Protein 2N8R (pdb70)

CATH classification: 3.40.390.10

Secondary structure (DSSP, 8-state):
--B-SS----SSSEEEEEE-S--TTS-HHHHHHHHHHHHHHHHTTSS-EEEE-SSS--SEEEEEE-S--SSS----SSSS--EE---SSSTTTT-EEEESSS-EESSSSSEEHHHHHHHHHHHHTTB---SSTT-TTSSB-----GGG----HHHHHHHHTT--/---------PPPPPP--PPPP-------/---------PPPPP-PPPPPP-------/-------------B--PPPPP-------

Structure (mmCIF, N/CA/C/O backbone):
data_2N8R
#
_entry.id   2N8R
#
loop_
_entity.id
_entity.type
_entity.pdbx_description
1 polymer 'Macrophage metalloelastase'
2 polymer 'Collagen triple helix repeat family protein'
3 non-polymer 'ZINC ION'
4 non-polymer 'CALCIUM ION'
5 water water
#
loop_
_atom_site.group_PDB
_atom_site.id
_atom_site.type_symbol
_atom_site.label_atom_id
_atom_site.label_alt_id
_atom_site.label_comp_id
_atom_site.label_asym_id
_atom_site.label_entity_id
_atom_site.label_seq_id
_atom_site.pdbx_PDB_ins_code
_atom_site.Cartn_x
_atom_site.Cartn_y
_atom_site.Cartn_z
_atom_site.occupancy
_atom_site.B_iso_or_equiv
_atom_site.auth_seq_id
_atom_site.auth_comp_id
_atom_site.auth_asym_id
_atom_site.auth_atom_id
_atom_site.pdbx_PDB_model_num
ATOM 1 N N . PHE A 1 1 ? 57.229 38.144 43.339 1.00 0.00 100 PHE A N 1
ATOM 2 C CA . PHE A 1 1 ? 55.951 37.637 42.798 1.00 0.00 100 PHE A CA 1
ATOM 3 C C . PHE A 1 1 ? 56.148 36.180 42.351 1.00 0.00 100 PHE A C 1
ATOM 4 O O . PHE A 1 1 ? 56.199 35.888 41.160 1.00 0.00 100 PHE A O 1
ATOM 23 N N . ARG A 1 2 ? 56.370 35.246 43.291 1.00 0.00 101 ARG A N 1
ATOM 24 C CA . ARG A 1 2 ? 57.005 33.940 43.012 1.00 0.00 101 ARG A CA 1
ATOM 25 C C . ARG A 1 2 ? 56.142 32.881 42.289 1.00 0.00 101 ARG A C 1
ATOM 26 O O . ARG A 1 2 ? 56.563 31.733 42.154 1.00 0.00 101 ARG A O 1
ATOM 47 N N . GLU A 1 3 ? 54.970 33.246 41.781 1.00 0.00 102 GLU A N 1
ATOM 48 C CA . GLU A 1 3 ? 53.974 32.379 41.127 1.00 0.00 102 GLU A CA 1
ATOM 49 C C . GLU A 1 3 ? 53.335 33.078 39.907 1.00 0.00 102 GLU A C 1
ATOM 50 O O . GLU A 1 3 ? 53.163 34.294 39.924 1.00 0.00 102 GLU A O 1
ATOM 62 N N . MET A 1 4 ? 52.978 32.345 38.837 1.00 0.00 103 MET A N 1
ATOM 63 C CA . MET A 1 4 ? 52.316 32.938 37.657 1.00 0.00 103 MET A CA 1
ATOM 64 C C . MET A 1 4 ? 51.074 33.754 38.068 1.00 0.00 103 MET A C 1
ATOM 65 O O . MET A 1 4 ? 50.293 33.285 38.903 1.00 0.00 103 MET A O 1
ATOM 79 N N . PRO A 1 5 ? 50.830 34.936 37.476 1.00 0.00 104 PRO A N 1
ATOM 80 C CA . PRO A 1 5 ? 49.700 35.790 37.834 1.00 0.00 104 PRO A CA 1
ATOM 81 C C . PRO A 1 5 ? 48.376 35.130 37.412 1.00 0.00 104 PRO A C 1
ATOM 82 O O . PRO A 1 5 ? 48.238 34.642 36.287 1.00 0.00 104 PRO A O 1
ATOM 93 N N . GLY A 1 6 ? 47.426 35.028 38.346 1.00 0.00 105 GLY A N 1
ATOM 94 C CA . GLY A 1 6 ? 46.295 34.086 38.301 1.00 0.00 105 GLY A CA 1
ATOM 95 C C . GLY A 1 6 ? 46.751 32.632 38.496 1.00 0.00 105 GLY A C 1
ATOM 96 O O . GLY A 1 6 ? 46.424 32.005 39.507 1.00 0.00 105 GLY A O 1
ATOM 100 N N . GLY A 1 7 ? 47.582 32.141 37.573 1.00 0.00 106 GLY A N 1
ATOM 101 C CA . GLY A 1 7 ? 48.401 30.937 37.718 1.00 0.00 106 GLY A CA 1
ATOM 102 C C . GLY A 1 7 ? 47.815 29.679 37.071 1.00 0.00 106 GLY A C 1
ATOM 103 O O . GLY A 1 7 ? 46.959 29.034 37.690 1.00 0.00 106 GLY A O 1
ATOM 107 N N . PRO A 1 8 ? 48.281 29.282 35.870 1.00 0.00 107 PRO A N 1
ATOM 108 C CA . PRO A 1 8 ? 48.055 27.952 35.327 1.00 0.00 107 PRO A CA 1
ATOM 109 C C . PRO A 1 8 ? 49.062 26.961 35.931 1.00 0.00 107 PRO A C 1
ATOM 110 O O . PRO A 1 8 ? 50.241 27.272 36.101 1.00 0.00 107 PRO A O 1
ATOM 121 N N . VAL A 1 9 ? 48.593 25.751 36.225 1.00 0.00 108 VAL A N 1
ATOM 122 C CA . VAL A 1 9 ? 49.379 24.637 36.783 1.00 0.00 108 VAL A CA 1
ATOM 123 C C . VAL A 1 9 ? 49.053 23.344 36.035 1.00 0.00 108 VAL A C 1
ATOM 124 O O . VAL A 1 9 ? 48.051 23.284 35.315 1.00 0.00 108 VAL A O 1
ATOM 137 N N . TRP A 1 10 ? 49.854 22.295 36.221 1.00 0.00 109 TRP A N 1
ATOM 138 C CA . TRP A 1 10 ? 49.492 20.943 35.783 1.00 0.00 109 TRP A CA 1
ATOM 139 C C . TRP A 1 10 ? 48.565 20.266 36.805 1.00 0.00 109 TRP A C 1
ATOM 140 O O . TRP A 1 10 ? 48.835 20.258 38.011 1.00 0.00 109 TRP A O 1
ATOM 161 N N . ARG A 1 11 ? 47.467 19.678 36.325 1.00 0.00 110 ARG A N 1
ATOM 162 C CA . ARG A 1 11 ? 46.392 19.036 37.115 1.00 0.00 110 ARG A CA 1
ATOM 163 C C . ARG A 1 11 ? 46.569 17.511 37.212 1.00 0.00 110 ARG A C 1
ATOM 164 O O . ARG A 1 11 ? 45.600 16.758 37.323 1.00 0.00 110 ARG A O 1
ATOM 185 N N . LYS A 1 12 ? 47.829 17.085 37.118 1.00 0.00 111 LYS A N 1
ATOM 186 C CA . LYS A 1 12 ? 48.372 15.722 37.166 1.00 0.00 111 LYS A CA 1
ATOM 187 C C . LYS A 1 12 ? 49.835 15.800 37.614 1.00 0.00 111 LYS A C 1
ATOM 188 O O . LYS A 1 12 ? 50.486 16.815 37.376 1.00 0.00 111 LYS A O 1
ATOM 207 N N . HIS A 1 13 ? 50.349 14.741 38.232 1.00 0.00 112 HIS A N 1
ATOM 208 C CA . HIS A 1 13 ? 51.729 14.655 38.719 1.00 0.00 112 HIS A CA 1
ATOM 209 C C . HIS A 1 13 ? 52.697 14.046 37.691 1.00 0.00 112 HIS A C 1
ATOM 210 O O . HIS A 1 13 ? 53.872 14.408 37.663 1.00 0.00 112 HIS A O 1
ATOM 224 N N . TYR A 1 14 ? 52.216 13.134 36.841 1.00 0.00 113 TYR A N 1
ATOM 225 C CA . TYR A 1 14 ? 53.022 12.475 35.808 1.00 0.00 113 TYR A CA 1
ATOM 226 C C . TYR A 1 14 ? 53.105 13.329 34.536 1.00 0.00 113 TYR A C 1
ATOM 227 O O . TYR A 1 14 ? 52.195 13.312 33.696 1.00 0.00 113 TYR A O 1
ATOM 245 N N . ILE A 1 15 ? 54.207 14.068 34.392 1.00 0.00 114 ILE A N 1
ATOM 246 C CA . ILE A 1 15 ? 54.493 14.979 33.276 1.00 0.00 114 ILE A CA 1
ATOM 247 C C . ILE A 1 15 ? 55.509 14.331 32.317 1.00 0.00 114 ILE A C 1
ATOM 248 O O . ILE A 1 15 ? 56.360 13.528 32.716 1.00 0.00 114 ILE A O 1
ATOM 264 N N . THR A 1 16 ? 55.407 14.670 31.034 1.00 0.00 115 THR A N 1
ATOM 265 C CA . THR A 1 16 ? 56.282 14.176 29.959 1.00 0.00 115 THR A CA 1
ATOM 266 C C . THR A 1 16 ? 57.029 15.310 29.262 1.00 0.00 115 THR A C 1
ATOM 267 O O . THR A 1 16 ? 56.537 16.439 29.176 1.00 0.00 115 THR A O 1
ATOM 278 N N . TYR A 1 17 ? 58.216 15.013 28.736 1.00 0.00 116 TYR A N 1
ATOM 279 C CA . TYR A 1 17 ? 58.973 15.919 27.880 1.00 0.00 116 TYR A CA 1
ATOM 280 C C . TYR A 1 17 ? 59.531 15.227 26.643 1.00 0.00 116 TYR A C 1
ATOM 281 O O . TYR A 1 17 ? 59.788 14.024 26.640 1.00 0.00 116 TYR A O 1
ATOM 299 N N . ARG A 1 18 ? 59.746 16.006 25.585 1.00 0.00 117 ARG A N 1
ATOM 300 C CA . ARG A 1 18 ? 60.441 15.562 24.374 1.00 0.00 117 ARG A CA 1
ATOM 301 C C . ARG A 1 18 ? 61.433 16.627 23.935 1.00 0.00 117 ARG A C 1
ATOM 302 O O . ARG A 1 18 ? 61.105 17.811 23.910 1.00 0.00 117 ARG A O 1
ATOM 323 N N . ILE A 1 19 ? 62.642 16.206 23.586 1.00 0.00 118 ILE A N 1
ATOM 324 C CA . ILE A 1 19 ? 63.640 17.062 22.944 1.00 0.00 118 ILE A CA 1
ATOM 325 C C . ILE A 1 19 ? 63.341 16.999 21.441 1.00 0.00 118 ILE A C 1
ATOM 326 O O . ILE A 1 19 ? 63.450 15.943 20.817 1.00 0.00 118 ILE A O 1
ATOM 342 N N . ASN A 1 20 ? 62.864 18.106 20.866 1.00 0.00 119 ASN A N 1
ATOM 343 C CA . ASN A 1 20 ? 62.433 18.182 19.468 1.00 0.00 119 ASN A CA 1
ATOM 344 C C . ASN A 1 20 ? 63.607 17.976 18.505 1.00 0.00 119 ASN A C 1
ATOM 345 O O . ASN A 1 20 ? 63.494 17.269 17.508 1.00 0.00 119 ASN A O 1
ATOM 356 N N . ASN A 1 21 ? 64.710 18.641 18.813 1.00 0.00 120 ASN A N 1
ATOM 357 C CA . ASN A 1 21 ? 65.965 18.662 18.086 1.00 0.00 120 ASN A CA 1
ATOM 358 C C . ASN A 1 21 ? 67.081 18.989 19.085 1.00 0.00 120 ASN A C 1
ATOM 359 O O . ASN A 1 21 ? 66.816 19.528 20.159 1.00 0.00 120 ASN A O 1
ATOM 370 N N . TYR A 1 22 ? 68.321 18.671 18.735 1.00 0.00 121 TYR A N 1
ATOM 371 C CA . TYR A 1 22 ? 69.488 18.925 19.579 1.00 0.00 121 TYR A CA 1
ATOM 372 C C . TYR A 1 22 ? 70.310 20.102 19.030 1.00 0.00 121 TYR A C 1
ATOM 373 O O . TYR A 1 22 ? 70.311 20.375 17.823 1.00 0.00 121 TYR A O 1
ATOM 391 N N . THR A 1 23 ? 71.029 20.797 19.914 1.00 0.00 122 THR A N 1
ATOM 392 C CA . THR A 1 23 ? 71.963 21.864 19.524 1.00 0.00 122 THR A CA 1
ATOM 393 C C . THR A 1 23 ? 73.320 21.288 19.086 1.00 0.00 122 THR A C 1
ATOM 394 O O . THR A 1 23 ? 73.833 20.388 19.760 1.00 0.00 122 THR A O 1
ATOM 405 N N . PRO A 1 24 ? 73.937 21.776 17.987 1.00 0.00 123 PRO A N 1
ATOM 406 C CA . PRO A 1 24 ? 75.239 21.307 17.510 1.00 0.00 123 PRO A CA 1
ATOM 407 C C . PRO A 1 24 ? 76.416 21.794 18.371 1.00 0.00 123 PRO A C 1
ATOM 408 O O . PRO A 1 24 ? 77.544 21.328 18.187 1.00 0.00 123 PRO A O 1
ATOM 419 N N . ASP A 1 25 ? 76.173 22.703 19.320 1.00 0.00 124 ASP A N 1
ATOM 420 C CA . ASP A 1 25 ? 77.196 23.248 20.220 1.00 0.00 124 ASP A CA 1
ATOM 421 C C . ASP A 1 25 ? 77.747 22.189 21.200 1.00 0.00 124 ASP A C 1
ATOM 422 O O . ASP A 1 25 ? 78.910 22.257 21.603 1.00 0.00 124 ASP A O 1
ATOM 431 N N . MET A 1 26 ? 76.915 21.212 21.582 1.00 0.00 125 MET A N 1
ATOM 432 C CA . MET A 1 26 ? 77.152 20.240 22.663 1.00 0.00 125 MET A CA 1
ATOM 433 C C . MET A 1 26 ? 77.160 18.788 22.160 1.00 0.00 125 MET A C 1
ATOM 434 O O . MET A 1 26 ? 76.615 18.477 21.096 1.00 0.00 125 MET A O 1
ATOM 448 N N . ASN A 1 27 ? 77.698 17.868 22.961 1.00 0.00 126 ASN A N 1
ATOM 449 C CA . ASN A 1 27 ? 77.475 16.428 22.794 1.00 0.00 126 ASN A CA 1
ATOM 450 C C . ASN A 1 27 ? 76.000 16.076 23.091 1.00 0.00 126 ASN A C 1
ATOM 451 O O . ASN A 1 27 ? 75.395 16.650 24.001 1.00 0.00 126 ASN A O 1
ATOM 462 N N . ARG A 1 28 ? 75.416 15.105 22.376 1.00 0.00 127 ARG A N 1
ATOM 463 C CA . ARG A 1 28 ? 74.002 14.700 22.540 1.00 0.00 127 ARG A CA 1
ATOM 464 C C . ARG A 1 28 ? 73.684 14.278 23.977 1.00 0.00 127 ARG A C 1
ATOM 465 O O . ARG A 1 28 ? 72.685 14.713 24.548 1.00 0.00 127 ARG A O 1
ATOM 486 N N . GLU A 1 29 ? 74.575 13.497 24.588 1.00 0.00 128 GLU A N 1
ATOM 487 C CA . GLU A 1 29 ? 74.438 13.026 25.975 1.00 0.00 128 GLU A CA 1
ATOM 488 C C . GLU A 1 29 ? 74.582 14.134 27.035 1.00 0.00 128 GLU A C 1
ATOM 489 O O . GLU A 1 29 ? 74.142 13.961 28.175 1.00 0.00 128 GLU A O 1
ATOM 501 N N . ASP A 1 30 ? 75.169 15.278 26.676 1.00 0.00 129 ASP A N 1
ATOM 502 C CA . ASP A 1 30 ? 75.293 16.447 27.550 1.00 0.00 129 ASP A CA 1
ATOM 503 C C . ASP A 1 30 ? 74.050 17.347 27.480 1.00 0.00 129 ASP A C 1
ATOM 504 O O . ASP A 1 30 ? 73.632 17.874 28.512 1.00 0.00 129 ASP A O 1
ATOM 513 N N . VAL A 1 31 ? 73.410 17.476 26.311 1.00 0.00 130 VAL A N 1
ATOM 514 C CA . VAL A 1 31 ? 72.075 18.101 26.198 1.00 0.00 130 VAL A CA 1
ATOM 515 C C . VAL A 1 31 ? 71.051 17.283 26.990 1.00 0.00 130 VAL A C 1
ATOM 516 O O . VAL A 1 31 ? 70.283 17.840 27.776 1.00 0.00 130 VAL A O 1
ATOM 529 N N . ASP A 1 32 ? 71.097 15.953 26.847 1.00 0.00 131 ASP A N 1
ATOM 530 C CA . ASP A 1 32 ? 70.267 15.021 27.616 1.00 0.00 131 ASP A CA 1
ATOM 531 C C . ASP A 1 32 ? 70.441 15.210 29.130 1.00 0.00 131 ASP A C 1
ATOM 532 O O . ASP A 1 32 ? 69.446 15.348 29.846 1.00 0.00 131 ASP A O 1
ATOM 541 N N . TYR A 1 33 ? 71.690 15.240 29.611 1.00 0.00 132 TYR A N 1
ATOM 542 C CA . TYR A 1 33 ? 71.991 15.326 31.042 1.00 0.00 132 TYR A CA 1
ATOM 543 C C . TYR A 1 33 ? 71.674 16.710 31.626 1.00 0.00 132 TYR A C 1
ATOM 544 O O . TYR A 1 33 ? 71.201 16.801 32.760 1.00 0.00 132 TYR A O 1
ATOM 562 N N . ALA A 1 34 ? 71.850 17.784 30.847 1.00 0.00 133 ALA A N 1
ATOM 563 C CA . ALA A 1 34 ? 71.461 19.136 31.243 1.00 0.00 133 ALA A CA 1
ATOM 564 C C . ALA A 1 34 ? 69.946 19.233 31.488 1.00 0.00 133 ALA A C 1
ATOM 565 O O . ALA A 1 34 ? 69.519 19.678 32.554 1.00 0.00 133 ALA A O 1
ATOM 572 N N . ILE A 1 35 ? 69.130 18.752 30.542 1.00 0.00 134 ILE A N 1
ATOM 573 C CA . ILE A 1 35 ? 67.665 18.761 30.667 1.00 0.00 134 ILE A CA 1
ATOM 574 C C . ILE A 1 35 ? 67.187 17.779 31.751 1.00 0.00 134 ILE A C 1
ATOM 575 O O . ILE A 1 35 ? 66.323 18.138 32.553 1.00 0.00 134 ILE A O 1
ATOM 591 N N . ARG A 1 36 ? 67.789 16.584 31.866 1.00 0.00 135 ARG A N 1
ATOM 592 C CA . ARG A 1 36 ? 67.453 15.609 32.923 1.00 0.00 135 ARG A CA 1
ATOM 593 C C . ARG A 1 36 ? 67.703 16.182 34.321 1.00 0.00 135 ARG A C 1
ATOM 594 O O . ARG A 1 36 ? 66.808 16.111 35.166 1.00 0.00 135 ARG A O 1
ATOM 615 N N . LYS A 1 37 ? 68.870 16.802 34.556 1.00 0.00 136 LYS A N 1
ATOM 616 C CA . LYS A 1 37 ? 69.213 17.459 35.833 1.00 0.00 136 LYS A CA 1
ATOM 617 C C . LYS A 1 37 ? 68.372 18.714 36.096 1.00 0.00 136 LYS A C 1
ATOM 618 O O . LYS A 1 37 ? 68.058 18.969 37.260 1.00 0.00 136 LYS A O 1
ATOM 637 N N . ALA A 1 38 ? 67.967 19.455 35.059 1.00 0.00 137 ALA A N 1
ATOM 638 C CA . ALA A 1 38 ? 67.077 20.617 35.180 1.00 0.00 137 ALA A CA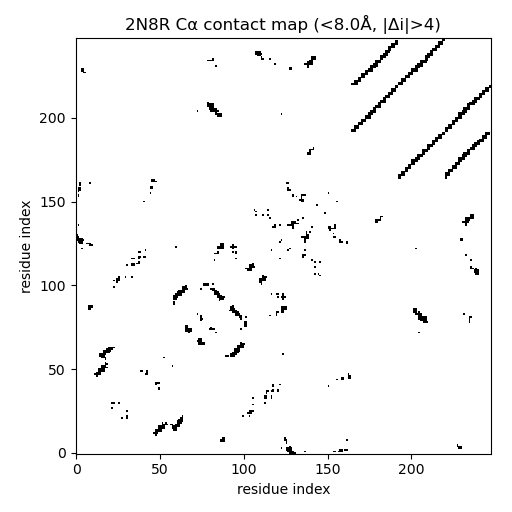 1
ATOM 639 C C . ALA A 1 38 ? 65.657 20.222 35.621 1.00 0.00 137 ALA A C 1
ATOM 640 O O . ALA A 1 38 ? 65.088 20.856 36.509 1.00 0.00 137 ALA A O 1
ATOM 647 N N . PHE A 1 39 ? 65.108 19.127 35.085 1.00 0.00 138 PHE A N 1
ATOM 648 C CA . PHE A 1 39 ? 63.864 18.545 35.598 1.00 0.00 138 PHE A CA 1
ATOM 649 C C . PHE A 1 39 ? 64.032 17.981 37.026 1.00 0.00 138 PHE A C 1
ATOM 650 O O . PHE A 1 39 ? 63.169 18.219 37.873 1.00 0.00 138 PHE A O 1
ATOM 667 N N . GLN A 1 40 ? 65.160 17.329 37.352 1.00 0.00 139 GLN A N 1
ATOM 668 C CA . GLN A 1 40 ? 65.418 16.809 38.710 1.00 0.00 139 GLN A CA 1
ATOM 669 C C . GLN A 1 40 ? 65.452 17.902 39.788 1.00 0.00 139 GLN A C 1
ATOM 670 O O . GLN A 1 40 ? 64.943 17.683 40.889 1.00 0.00 139 GLN A O 1
ATOM 684 N N . VAL A 1 41 ? 65.994 19.088 39.474 1.00 0.00 140 VAL A N 1
ATOM 685 C CA . VAL A 1 41 ? 65.978 20.258 40.377 1.00 0.00 140 VAL A CA 1
ATOM 686 C C . VAL A 1 41 ? 64.563 20.559 40.871 1.00 0.00 140 VAL A C 1
ATOM 687 O O . VAL A 1 41 ? 64.384 20.855 42.055 1.00 0.00 140 VAL A O 1
ATOM 700 N N . TRP A 1 42 ? 63.569 20.431 39.989 1.00 0.00 141 TRP A N 1
ATOM 701 C CA . TRP A 1 42 ? 62.169 20.710 40.287 1.00 0.00 141 TRP A CA 1
ATOM 702 C C . TRP A 1 42 ? 61.399 19.509 40.849 1.00 0.00 141 TRP A C 1
ATOM 703 O O . TRP A 1 42 ? 60.510 19.726 41.674 1.00 0.00 141 TRP A O 1
ATOM 724 N N . SER A 1 43 ? 61.724 18.263 40.480 1.00 0.00 142 SER A N 1
ATOM 725 C CA . SER A 1 43 ? 61.069 17.074 41.063 1.00 0.00 142 SER A CA 1
ATOM 726 C C . SER A 1 43 ? 61.549 16.767 42.483 1.00 0.00 142 SER A C 1
ATOM 727 O O . SER A 1 43 ? 60.834 16.123 43.244 1.00 0.00 142 SER A O 1
ATOM 735 N N . ASN A 1 44 ? 62.713 17.277 42.898 1.00 0.00 143 ASN A N 1
ATOM 736 C CA . ASN A 1 44 ? 63.205 17.184 44.280 1.00 0.00 143 ASN A CA 1
ATOM 737 C C . ASN A 1 44 ? 62.259 17.814 45.326 1.00 0.00 143 ASN A C 1
ATOM 738 O O . ASN A 1 44 ? 62.294 17.421 46.497 1.00 0.00 143 ASN A O 1
ATOM 749 N N . VAL A 1 45 ? 61.432 18.785 44.917 1.00 0.00 144 VAL A N 1
ATOM 750 C CA . VAL A 1 45 ? 60.665 19.685 45.802 1.00 0.00 144 VAL A CA 1
ATOM 751 C C . VAL A 1 45 ? 59.145 19.647 45.590 1.00 0.00 144 VAL A C 1
ATOM 752 O O . VAL A 1 45 ? 58.433 20.405 46.245 1.00 0.00 144 VAL A O 1
ATOM 765 N N . THR A 1 46 ? 58.614 18.770 44.731 1.00 0.00 145 THR A N 1
ATOM 766 C CA . THR A 1 46 ? 57.161 18.617 44.496 1.00 0.00 145 THR A CA 1
ATOM 767 C C . THR A 1 46 ? 56.755 17.151 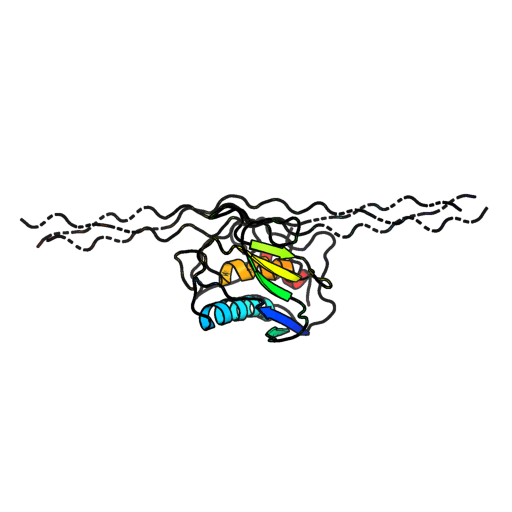44.244 1.00 0.00 145 THR A C 1
ATOM 768 O O . THR A 1 46 ? 57.620 16.299 44.012 1.00 0.00 145 THR A O 1
ATOM 779 N N . PRO A 1 47 ? 55.441 16.838 44.218 1.00 0.00 146 PRO A N 1
ATOM 780 C CA . PRO A 1 47 ? 54.928 15.541 43.762 1.00 0.00 146 PRO A CA 1
ATOM 781 C C . PRO A 1 47 ? 55.197 15.182 42.287 1.00 0.00 146 PRO A C 1
ATOM 782 O O . PRO A 1 47 ? 54.853 14.071 41.877 1.00 0.00 146 PRO A O 1
ATOM 793 N N . LEU A 1 48 ? 55.737 16.097 41.469 1.00 0.00 147 LEU A N 1
ATOM 794 C CA . LEU A 1 48 ? 55.843 15.906 40.018 1.00 0.00 147 LEU A CA 1
ATOM 795 C C . LEU A 1 48 ? 56.891 14.849 39.636 1.00 0.00 147 LEU A C 1
ATOM 796 O O . LEU A 1 48 ? 57.945 14.734 40.268 1.00 0.00 147 LEU A O 1
ATOM 812 N N . LYS A 1 49 ? 56.605 14.101 38.568 1.00 0.00 148 LYS A N 1
ATOM 813 C CA . LYS A 1 49 ? 57.477 13.093 37.946 1.00 0.00 148 LYS A CA 1
ATOM 814 C C . LYS A 1 49 ? 57.698 13.488 36.482 1.00 0.00 148 LYS A C 1
ATOM 815 O O . LYS A 1 49 ? 56.734 13.844 35.805 1.00 0.00 148 LYS A O 1
ATOM 834 N N . PHE A 1 50 ? 58.939 13.431 35.994 1.00 0.00 149 PHE A N 1
ATOM 835 C CA . PHE A 1 50 ? 59.313 13.921 34.658 1.00 0.00 149 PHE A CA 1
ATOM 836 C C . PHE A 1 50 ? 59.927 12.810 33.798 1.00 0.00 149 PHE A C 1
ATOM 837 O O . PHE A 1 50 ? 60.920 12.190 34.189 1.00 0.00 149 PHE A O 1
ATOM 854 N N . SER A 1 51 ? 59.372 12.572 32.607 1.00 0.00 150 SER A N 1
ATOM 855 C CA . SER A 1 51 ? 59.789 11.476 31.713 1.00 0.00 150 SER A CA 1
ATOM 856 C C . SER A 1 51 ? 60.053 11.932 30.282 1.00 0.00 150 SER A C 1
ATOM 857 O O . SER A 1 51 ? 59.177 12.529 29.656 1.00 0.00 150 SER A O 1
ATOM 865 N N . LYS A 1 52 ? 61.227 11.584 29.740 1.00 0.00 151 LYS A N 1
ATOM 866 C CA . LYS A 1 52 ? 61.570 11.801 28.328 1.00 0.00 151 LYS A CA 1
ATOM 867 C C . LYS A 1 52 ? 60.861 10.774 27.434 1.00 0.00 151 LYS A C 1
ATOM 868 O O . LYS A 1 52 ? 60.871 9.579 27.744 1.00 0.00 151 LYS A O 1
ATOM 887 N N . ILE A 1 53 ? 60.300 11.233 26.316 1.00 0.00 152 ILE A N 1
ATOM 888 C CA . ILE A 1 53 ? 59.704 10.405 25.253 1.00 0.00 152 ILE A CA 1
ATOM 889 C C . ILE A 1 53 ? 60.256 10.802 23.874 1.00 0.00 152 ILE A C 1
ATOM 890 O O . ILE A 1 53 ? 60.712 11.932 23.685 1.00 0.00 152 ILE A O 1
ATOM 906 N N . ASN A 1 54 ? 60.235 9.880 22.907 1.00 0.00 153 ASN A N 1
ATOM 907 C CA . ASN A 1 54 ? 60.983 10.006 21.645 1.00 0.00 153 ASN A CA 1
ATOM 908 C C . ASN A 1 54 ? 60.106 10.068 20.377 1.00 0.00 153 ASN A C 1
ATOM 909 O O . ASN A 1 54 ? 60.613 10.356 19.296 1.00 0.00 153 ASN A O 1
ATOM 920 N N . THR A 1 55 ? 58.797 9.829 20.492 1.00 0.00 154 THR A N 1
ATOM 921 C CA . THR A 1 55 ? 57.798 10.035 19.426 1.00 0.00 154 THR A CA 1
ATOM 922 C C . THR A 1 55 ? 56.440 10.424 20.036 1.00 0.00 154 THR A C 1
ATOM 923 O O . THR A 1 55 ? 56.195 10.179 21.221 1.00 0.00 154 THR A O 1
ATOM 934 N N . GLY A 1 56 ? 55.569 11.058 19.247 1.00 0.00 155 GLY A N 1
ATOM 935 C CA . GLY A 1 56 ? 54.266 11.578 19.679 1.00 0.00 155 GLY A CA 1
ATOM 936 C C . GLY A 1 56 ? 54.328 12.936 20.391 1.00 0.00 155 GLY A C 1
ATOM 937 O O . GLY A 1 56 ? 55.375 13.596 20.429 1.00 0.00 155 GLY A O 1
ATOM 941 N N . MET A 1 57 ? 53.181 13.357 20.934 1.00 0.00 156 MET A N 1
ATOM 942 C CA . MET A 1 57 ? 53.003 14.614 21.673 1.00 0.00 156 MET A CA 1
ATOM 943 C C . MET A 1 57 ? 53.494 14.477 23.122 1.00 0.00 156 MET A C 1
ATOM 944 O O . MET A 1 57 ? 53.162 13.504 23.799 1.00 0.00 156 MET A O 1
ATOM 958 N N . ALA A 1 58 ? 54.222 15.476 23.622 1.00 0.00 157 ALA A N 1
ATOM 959 C CA . ALA A 1 58 ? 54.617 15.588 25.028 1.00 0.00 157 ALA A CA 1
ATOM 960 C C . ALA A 1 58 ? 53.877 16.745 25.722 1.00 0.00 157 ALA A C 1
ATOM 961 O O . ALA A 1 58 ? 53.324 17.631 25.064 1.00 0.00 157 ALA A O 1
ATOM 968 N N . ASP A 1 59 ? 53.901 16.785 27.058 1.00 0.00 158 ASP A N 1
ATOM 969 C CA . ASP A 1 59 ? 53.427 17.964 27.796 1.00 0.00 158 ASP A CA 1
ATOM 970 C C . ASP A 1 59 ? 54.369 19.152 27.539 1.00 0.00 158 ASP A C 1
ATOM 971 O O . ASP A 1 59 ? 53.928 20.215 27.089 1.00 0.00 158 ASP A O 1
ATOM 980 N N . ILE A 1 60 ? 55.678 18.947 27.713 1.00 0.00 159 ILE A N 1
ATOM 981 C CA . ILE A 1 60 ? 56.724 19.964 27.534 1.00 0.00 159 ILE A CA 1
ATOM 982 C C . ILE A 1 60 ? 57.612 19.605 26.334 1.00 0.00 159 ILE A C 1
ATOM 983 O O . ILE A 1 60 ? 58.362 18.628 26.380 1.00 0.00 159 ILE A O 1
ATOM 999 N N . LEU A 1 61 ? 57.572 20.406 25.267 1.00 0.00 160 LEU A N 1
ATOM 1000 C CA . LEU A 1 61 ? 58.555 20.302 24.183 1.00 0.00 160 LEU A CA 1
ATOM 1001 C C . LEU A 1 61 ? 59.775 21.184 24.478 1.00 0.00 160 LEU A C 1
ATOM 1002 O O . LEU A 1 61 ? 59.619 22.368 24.762 1.00 0.00 160 LEU A O 1
ATOM 1018 N N . VAL A 1 62 ? 60.977 20.621 24.370 1.00 0.00 161 VAL A N 1
ATOM 1019 C CA . VAL A 1 62 ? 62.259 21.345 24.391 1.00 0.00 161 VAL A CA 1
ATOM 1020 C C . VAL A 1 62 ? 62.721 21.538 22.947 1.00 0.00 161 VAL A C 1
ATOM 1021 O O . VAL A 1 62 ? 62.844 20.560 22.211 1.00 0.00 161 VAL A O 1
ATOM 1034 N N . VAL A 1 63 ? 62.959 22.781 22.523 1.00 0.00 162 VAL A N 1
ATOM 1035 C CA . VAL A 1 63 ? 63.211 23.145 21.113 1.00 0.00 162 VAL A CA 1
ATOM 1036 C C . VAL A 1 63 ? 64.430 24.054 20.999 1.00 0.00 162 VAL A C 1
ATOM 1037 O O . VAL A 1 63 ? 64.515 25.026 21.743 1.00 0.00 162 VAL A O 1
ATOM 1050 N N . PHE A 1 64 ? 65.310 23.818 20.022 1.00 0.00 163 PHE A N 1
ATOM 1051 C CA . PHE A 1 64 ? 66.340 24.790 19.624 1.00 0.00 163 PHE A CA 1
ATOM 1052 C C . PHE A 1 64 ? 65.967 25.437 18.284 1.00 0.00 163 PHE A C 1
ATOM 1053 O O . PHE A 1 64 ? 65.601 24.749 17.324 1.00 0.00 163 PHE A O 1
ATOM 1070 N N . ALA A 1 65 ? 66.026 26.764 18.217 1.00 0.00 164 ALA A N 1
ATOM 1071 C CA . ALA A 1 65 ? 65.600 27.561 17.067 1.00 0.00 164 ALA A CA 1
ATOM 1072 C C . ALA A 1 65 ? 66.390 28.870 16.980 1.00 0.00 164 ALA A C 1
ATOM 1073 O O . ALA A 1 65 ? 66.998 29.269 17.959 1.00 0.00 164 ALA A O 1
ATOM 1080 N N . ARG A 1 66 ? 66.363 29.584 15.854 1.00 0.00 165 ARG A N 1
ATOM 1081 C CA . ARG A 1 66 ? 66.929 30.947 15.765 1.00 0.00 165 ARG A CA 1
ATOM 1082 C C . ARG A 1 66 ? 66.019 31.883 14.983 1.00 0.00 165 ARG A C 1
ATOM 1083 O O . ARG A 1 66 ? 65.203 31.422 14.181 1.00 0.00 165 ARG A O 1
ATOM 1104 N N . GLY A 1 67 ? 66.147 33.187 15.219 1.00 0.00 166 GLY A N 1
ATOM 1105 C CA . GLY A 1 67 ? 65.261 34.196 14.639 1.00 0.00 166 GLY A CA 1
ATOM 1106 C C . GLY A 1 67 ? 63.777 33.924 14.928 1.00 0.00 166 GLY A C 1
ATOM 1107 O O . GLY A 1 67 ? 63.391 33.437 15.999 1.00 0.00 166 GLY A O 1
ATOM 1111 N N . ALA A 1 68 ? 62.929 34.213 13.946 1.00 0.00 167 ALA A N 1
ATOM 1112 C CA . ALA A 1 68 ? 61.514 33.877 13.988 1.00 0.00 167 ALA A CA 1
ATOM 1113 C C . ALA A 1 68 ? 61.294 32.350 13.870 1.00 0.00 167 ALA A C 1
ATOM 1114 O O . ALA A 1 68 ? 61.772 31.701 12.931 1.00 0.00 167 ALA A O 1
ATOM 1121 N N . HIS A 1 69 ? 60.565 31.781 14.833 1.00 0.00 168 HIS A N 1
ATOM 1122 C CA . HIS A 1 69 ? 60.386 30.340 15.043 1.00 0.00 168 HIS A CA 1
ATOM 1123 C C . HIS A 1 69 ? 58.938 29.940 15.425 1.00 0.00 168 HIS A C 1
ATOM 1124 O O . HIS A 1 69 ? 58.713 28.965 16.149 1.00 0.00 168 HIS A O 1
ATOM 1138 N N . GLY A 1 70 ? 57.932 30.679 14.941 1.00 0.00 169 GLY A N 1
ATOM 1139 C CA . GLY A 1 70 ? 56.519 30.258 14.950 1.00 0.00 169 GLY A CA 1
ATOM 1140 C C . GLY A 1 70 ? 55.655 30.667 16.152 1.00 0.00 169 GLY A C 1
ATOM 1141 O O . GLY A 1 70 ? 54.536 30.175 16.278 1.00 0.00 169 GLY A O 1
ATOM 1145 N N . ASP A 1 71 ? 56.130 31.559 17.022 1.00 0.00 170 ASP A N 1
ATOM 1146 C CA . ASP A 1 71 ? 55.292 32.286 17.993 1.00 0.00 170 ASP A CA 1
ATOM 1147 C C . ASP A 1 71 ? 55.734 33.745 18.147 1.00 0.00 170 ASP A C 1
ATOM 1148 O O . ASP A 1 71 ? 56.801 34.113 17.660 1.00 0.00 170 ASP A O 1
ATOM 1157 N N . PHE A 1 72 ? 54.949 34.588 18.829 1.00 0.00 171 PHE A N 1
ATOM 1158 C CA . PHE A 1 72 ? 55.200 36.038 18.977 1.00 0.00 171 PHE A CA 1
ATOM 1159 C C . PHE A 1 72 ? 56.426 36.397 19.862 1.00 0.00 171 PHE A C 1
ATOM 1160 O O . PHE A 1 72 ? 56.452 37.430 20.535 1.00 0.00 171 PHE A O 1
ATOM 1177 N N . HIS A 1 73 ? 57.433 35.527 19.904 1.00 0.00 172 HIS A N 1
ATOM 1178 C CA . HIS A 1 73 ? 58.610 35.552 20.770 1.00 0.00 172 HIS A CA 1
ATOM 1179 C C . HIS A 1 73 ? 59.892 35.351 19.940 1.00 0.00 172 HIS A C 1
ATOM 1180 O O . HIS A 1 73 ? 60.754 34.555 20.306 1.00 0.00 172 HIS A O 1
ATOM 1194 N N . ALA A 1 74 ? 59.991 36.009 18.777 1.00 0.00 173 ALA A N 1
ATOM 1195 C CA . ALA A 1 74 ? 61.104 35.835 17.845 1.00 0.00 173 ALA A CA 1
ATOM 1196 C C . ALA A 1 74 ? 62.465 36.112 18.504 1.00 0.00 173 ALA A C 1
ATOM 1197 O O . ALA A 1 74 ? 62.642 37.093 19.233 1.00 0.00 173 ALA A O 1
ATOM 1204 N N . PHE A 1 75 ? 63.431 35.249 18.201 1.00 0.00 174 PHE A N 1
ATOM 1205 C CA . PHE A 1 75 ? 64.828 35.393 18.590 1.00 0.00 174 PHE A CA 1
ATOM 1206 C C . PHE A 1 75 ? 65.576 36.310 17.605 1.00 0.00 174 PHE A C 1
ATOM 1207 O O . PHE A 1 75 ? 64.972 36.890 16.698 1.00 0.00 174 PHE A O 1
ATOM 1224 N N . ASP A 1 76 ? 66.858 36.559 17.867 1.00 0.00 175 ASP A N 1
ATOM 1225 C CA . ASP A 1 76 ? 67.456 37.877 17.614 1.00 0.00 175 ASP A CA 1
ATOM 1226 C C . ASP A 1 76 ? 68.995 37.884 17.441 1.00 0.00 175 ASP A C 1
ATOM 1227 O O . ASP A 1 76 ? 69.669 38.843 17.833 1.00 0.00 175 ASP A O 1
ATOM 1236 N N . GLY A 1 77 ? 69.582 36.810 16.903 1.00 0.00 176 GLY A N 1
ATOM 1237 C CA . GLY A 1 77 ? 71.042 36.691 16.760 1.00 0.00 176 GLY A CA 1
ATOM 1238 C C . GLY A 1 77 ? 71.756 36.429 18.086 1.00 0.00 176 GLY A C 1
ATOM 1239 O O . GLY A 1 77 ? 71.093 36.238 19.106 1.00 0.00 176 GLY A O 1
ATOM 1243 N N . LYS A 1 78 ? 73.095 36.433 18.102 1.00 0.00 177 LYS A N 1
ATOM 1244 C CA . LYS A 1 78 ? 73.896 36.268 19.332 1.00 0.00 177 LYS A CA 1
ATOM 1245 C C . LYS A 1 78 ? 73.566 37.334 20.381 1.00 0.00 177 LYS A C 1
ATOM 1246 O O . LYS A 1 78 ? 73.389 38.512 20.055 1.00 0.00 177 LYS A O 1
ATOM 1265 N N . GLY A 1 79 ? 73.511 36.933 21.646 1.00 0.00 178 GLY A N 1
ATOM 1266 C CA . GLY A 1 79 ? 73.072 37.804 22.730 1.00 0.00 178 GLY A CA 1
ATOM 1267 C C . GLY A 1 79 ? 71.596 38.181 22.593 1.00 0.00 178 GLY A C 1
ATOM 1268 O O . GLY A 1 79 ? 70.846 37.531 21.854 1.00 0.00 178 GLY A O 1
ATOM 1272 N N . GLY A 1 80 ? 71.143 39.199 23.325 1.00 0.00 179 GLY A N 1
ATOM 1273 C CA . GLY A 1 80 ? 69.701 39.436 23.479 1.00 0.00 179 GLY A CA 1
ATOM 1274 C C . GLY A 1 80 ? 68.995 38.163 23.959 1.00 0.00 179 GLY A C 1
ATOM 1275 O O . GLY A 1 80 ? 69.543 37.459 24.799 1.00 0.00 179 GLY A O 1
ATOM 1279 N N . ILE A 1 81 ? 67.848 37.803 23.384 1.00 0.00 180 ILE A N 1
ATOM 1280 C CA . ILE A 1 81 ? 67.068 36.638 23.832 1.00 0.00 180 ILE A CA 1
ATOM 1281 C C . ILE A 1 81 ? 67.884 35.348 23.722 1.00 0.00 180 ILE A C 1
ATOM 1282 O O . ILE A 1 81 ? 68.409 35.068 22.645 1.00 0.00 180 ILE A O 1
ATOM 1298 N N . LEU A 1 82 ? 67.974 34.553 24.791 1.00 0.00 181 LEU A N 1
ATOM 1299 C CA . LEU A 1 82 ? 68.601 33.220 24.764 1.00 0.00 181 LEU A CA 1
ATOM 1300 C C . LEU A 1 82 ? 67.568 32.082 24.856 1.00 0.00 181 LEU A C 1
ATOM 1301 O O . LEU A 1 82 ? 67.846 30.974 24.411 1.00 0.00 181 LEU A O 1
ATOM 1317 N N . ALA A 1 83 ? 66.367 32.347 25.382 1.00 0.00 182 ALA A N 1
ATOM 1318 C CA . ALA A 1 83 ? 65.258 31.393 25.444 1.00 0.00 182 ALA A CA 1
ATOM 1319 C C . ALA A 1 83 ? 63.888 32.072 25.688 1.00 0.00 182 ALA A C 1
ATOM 1320 O O . ALA A 1 83 ? 63.812 33.268 25.991 1.00 0.00 182 ALA A O 1
ATOM 1327 N N . HIS A 1 84 ? 62.807 31.293 25.569 1.00 0.00 183 HIS A N 1
ATOM 1328 C CA . HIS A 1 84 ? 61.477 31.584 26.114 1.00 0.00 183 HIS A CA 1
ATOM 1329 C C . HIS A 1 84 ? 60.713 30.286 26.436 1.00 0.00 183 HIS A C 1
ATOM 1330 O O . HIS A 1 84 ? 60.754 29.337 25.654 1.00 0.00 183 HIS A O 1
ATOM 1344 N N . ALA A 1 85 ? 59.960 30.269 27.534 1.00 0.00 184 ALA A N 1
ATOM 1345 C CA . ALA A 1 85 ? 58.991 29.220 27.855 1.00 0.00 184 ALA A CA 1
ATOM 1346 C C . ALA A 1 85 ? 57.550 29.573 27.429 1.00 0.00 184 ALA A C 1
ATOM 1347 O O . ALA A 1 85 ? 57.278 30.656 26.901 1.00 0.00 184 ALA A O 1
ATOM 1354 N N . PHE A 1 86 ? 56.613 28.684 27.762 1.00 0.00 185 PHE A N 1
ATOM 1355 C CA . PHE A 1 86 ? 55.176 28.937 27.873 1.00 0.00 185 PHE A CA 1
ATOM 1356 C C . PHE A 1 86 ? 54.623 28.285 29.147 1.00 0.00 185 PHE A C 1
ATOM 1357 O O . PHE A 1 86 ? 55.076 27.214 29.548 1.00 0.00 185 PHE A O 1
ATOM 1374 N N . GLY A 1 87 ? 53.618 28.907 29.773 1.00 0.00 186 GLY A N 1
ATOM 1375 C CA . GLY A 1 87 ? 52.994 28.379 30.992 1.00 0.00 186 GLY A CA 1
ATOM 1376 C C . GLY A 1 87 ? 52.254 27.044 30.783 1.00 0.00 186 GLY A C 1
ATOM 1377 O O . GLY A 1 87 ? 51.904 26.717 29.644 1.00 0.00 186 GLY A O 1
ATOM 1381 N N . PRO A 1 88 ? 51.981 26.272 31.856 1.00 0.00 187 PRO A N 1
ATOM 1382 C CA . PRO A 1 88 ? 51.206 25.032 31.798 1.00 0.00 187 PRO A CA 1
ATOM 1383 C C . PRO A 1 88 ? 49.896 25.140 31.011 1.00 0.00 187 PRO A C 1
ATOM 1384 O O . PRO A 1 88 ? 49.175 26.141 31.089 1.00 0.00 187 PRO A O 1
ATOM 1395 N N . GLY A 1 89 ? 49.567 24.082 30.275 1.00 0.00 188 GLY A N 1
ATOM 1396 C CA . GLY A 1 89 ? 48.406 24.016 29.388 1.00 0.00 188 GLY A CA 1
ATOM 1397 C C . GLY A 1 89 ? 48.680 23.172 28.144 1.00 0.00 188 GLY A C 1
ATOM 1398 O O . GLY A 1 89 ? 49.800 22.707 27.923 1.00 0.00 188 GLY A O 1
ATOM 1402 N N . SER A 1 90 ? 47.653 22.962 27.331 1.00 0.00 189 SER A N 1
ATOM 1403 C CA . SER A 1 90 ? 47.695 22.122 26.128 1.00 0.00 189 SER A CA 1
ATOM 1404 C C . SER A 1 90 ? 48.512 22.706 24.965 1.00 0.00 189 SER A C 1
ATOM 1405 O O . SER A 1 90 ? 48.807 23.905 24.931 1.00 0.00 189 SER A O 1
ATOM 1413 N N . GLY A 1 91 ? 48.893 21.852 24.007 1.00 0.00 190 GLY A N 1
ATOM 1414 C CA . GLY A 1 91 ? 49.603 22.253 22.786 1.00 0.00 190 GLY A CA 1
ATOM 1415 C C . GLY A 1 91 ? 50.906 23.005 23.072 1.00 0.00 190 GLY A C 1
ATOM 1416 O O . GLY A 1 91 ? 51.782 22.483 23.776 1.00 0.00 190 GLY A O 1
ATOM 1420 N N . ILE A 1 92 ? 51.027 24.253 22.602 1.00 0.00 191 ILE A N 1
ATOM 1421 C CA . ILE A 1 92 ? 52.220 25.085 22.863 1.00 0.00 191 ILE A CA 1
ATOM 1422 C C . ILE A 1 92 ? 52.459 25.375 24.355 1.00 0.00 191 ILE A C 1
ATOM 1423 O O . ILE A 1 92 ? 53.585 25.664 24.752 1.00 0.00 191 ILE A O 1
ATOM 1439 N N . GLY A 1 93 ? 51.450 25.185 25.212 1.00 0.00 192 GLY A N 1
ATOM 1440 C CA . GLY A 1 93 ? 51.598 25.257 26.663 1.00 0.00 192 GLY A CA 1
ATOM 1441 C C . GLY A 1 93 ? 52.660 24.286 27.181 1.00 0.00 192 GLY A C 1
ATOM 1442 O O . GLY A 1 93 ? 52.827 23.168 26.662 1.00 0.00 192 GLY A O 1
ATOM 1446 N N . GLY A 1 94 ? 53.407 24.748 28.181 1.00 0.00 193 GLY A N 1
ATOM 1447 C CA . GLY A 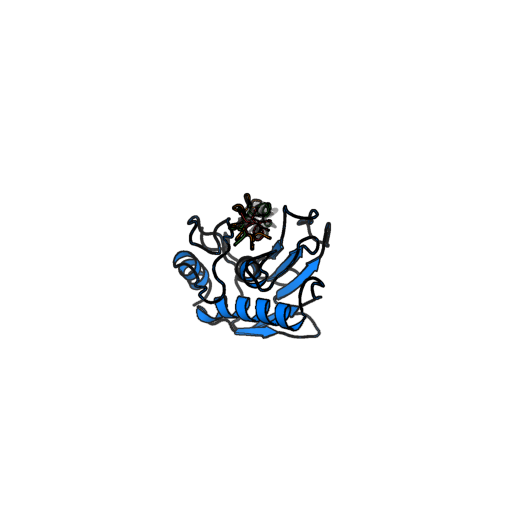1 94 ? 54.565 24.076 28.763 1.00 0.00 193 GLY A CA 1
ATOM 1448 C C . GLY A 1 94 ? 55.861 24.149 27.951 1.00 0.00 193 GLY A C 1
ATOM 1449 O O . GLY A 1 94 ? 56.893 23.736 28.466 1.00 0.00 193 GLY A O 1
ATOM 1453 N N . ASP A 1 95 ? 55.866 24.612 26.701 1.00 0.00 194 ASP A N 1
ATOM 1454 C CA . ASP A 1 95 ? 57.016 24.364 25.821 1.00 0.00 194 ASP A CA 1
ATOM 1455 C C . ASP A 1 95 ? 58.154 25.378 26.026 1.00 0.00 194 ASP A C 1
ATOM 1456 O O . ASP A 1 95 ? 57.919 26.571 26.198 1.00 0.00 194 ASP A O 1
ATOM 1465 N N . ALA A 1 96 ? 59.391 24.882 26.003 1.00 0.00 195 ALA A N 1
ATOM 1466 C CA . ALA A 1 96 ? 60.620 25.612 26.296 1.00 0.00 195 ALA A CA 1
ATOM 1467 C C . ALA A 1 96 ? 61.486 25.716 25.027 1.00 0.00 195 ALA A C 1
ATOM 1468 O O . ALA A 1 96 ? 62.050 24.731 24.539 1.00 0.00 195 ALA A O 1
ATOM 1475 N N . HIS A 1 97 ? 61.550 26.915 24.447 1.00 0.00 196 HIS A N 1
ATOM 1476 C CA . HIS A 1 97 ? 62.280 27.227 23.215 1.00 0.00 196 HIS A CA 1
ATOM 1477 C C . HIS A 1 97 ? 63.602 27.932 23.567 1.00 0.00 196 HIS A C 1
ATOM 1478 O O . HIS A 1 97 ? 63.608 28.853 24.380 1.00 0.00 196 HIS A O 1
ATOM 1492 N N . PHE A 1 98 ? 64.720 27.520 22.971 1.00 0.00 197 PHE A N 1
ATOM 1493 C CA . PHE A 1 98 ? 66.075 28.036 23.219 1.00 0.00 197 PHE A CA 1
ATOM 1494 C C . P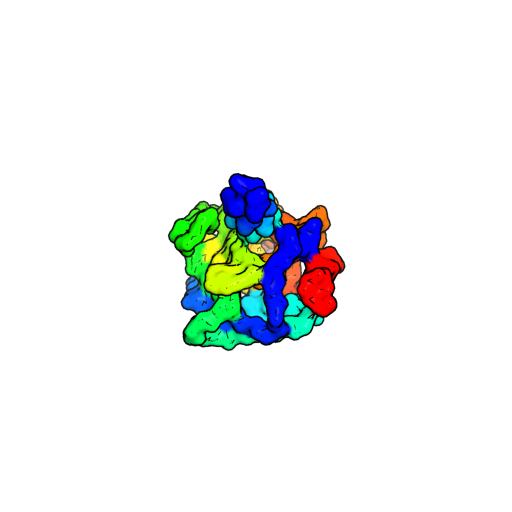HE A 1 98 ? 66.696 28.555 21.910 1.00 0.00 197 PHE A C 1
ATOM 1495 O O . PHE A 1 98 ? 66.448 27.993 20.840 1.00 0.00 197 PHE A O 1
ATOM 1512 N N . ASP A 1 99 ? 67.488 29.626 21.982 1.00 0.00 198 ASP A N 1
ATOM 1513 C CA . ASP A 1 99 ? 68.082 30.291 20.817 1.00 0.00 198 ASP A CA 1
ATOM 1514 C C . ASP A 1 99 ? 69.395 29.617 20.379 1.00 0.00 198 ASP A C 1
ATOM 1515 O O . ASP A 1 99 ? 70.315 29.398 21.166 1.00 0.00 198 ASP A O 1
ATOM 1524 N N . GLU A 1 100 ? 69.496 29.272 19.100 1.00 0.00 199 GLU A N 1
ATOM 1525 C CA . GLU A 1 100 ? 70.598 28.510 18.528 1.00 0.00 199 GLU A CA 1
ATOM 1526 C C . GLU A 1 100 ? 71.787 29.390 18.110 1.00 0.00 199 GLU A C 1
ATOM 1527 O O . GLU A 1 100 ? 72.916 28.888 18.054 1.00 0.00 199 GLU A O 1
ATOM 1539 N N . ASP A 1 101 ? 71.596 30.699 17.906 1.00 0.00 200 ASP A N 1
ATOM 1540 C CA . ASP A 1 101 ? 72.730 31.621 17.722 1.00 0.00 200 ASP A CA 1
ATOM 1541 C C . ASP A 1 101 ? 73.639 31.679 18.958 1.00 0.00 200 ASP A C 1
ATOM 1542 O O . ASP A 1 101 ? 74.848 31.899 18.830 1.00 0.00 200 ASP A O 1
ATOM 1551 N N . GLU A 1 102 ? 73.090 31.378 20.133 1.00 0.00 201 GLU A N 1
ATOM 1552 C CA . GLU A 1 102 ? 73.845 31.237 21.376 1.00 0.00 201 GLU A CA 1
ATOM 1553 C C . GLU A 1 102 ? 74.640 29.935 21.405 1.00 0.00 201 GLU A C 1
ATOM 1554 O O . GLU A 1 102 ? 74.311 28.976 20.694 1.00 0.00 201 GLU A O 1
ATOM 1566 N N . PHE A 1 103 ? 75.712 29.904 22.195 1.00 0.00 202 PHE A N 1
ATOM 1567 C CA . PHE A 1 103 ? 76.621 28.762 22.270 1.00 0.00 202 PHE A CA 1
ATOM 1568 C C . PHE A 1 103 ? 76.434 27.984 23.574 1.00 0.00 202 PHE A C 1
ATOM 1569 O O . PHE A 1 103 ? 76.960 28.375 24.619 1.00 0.00 202 PHE A O 1
ATOM 1586 N N . TRP A 1 104 ? 75.661 26.901 23.508 1.00 0.00 203 TRP A N 1
ATOM 1587 C CA . TRP A 1 104 ? 75.278 26.082 24.654 1.00 0.00 203 TRP A CA 1
ATOM 1588 C C . TRP A 1 104 ? 76.432 25.225 25.181 1.00 0.00 203 TRP A C 1
ATOM 1589 O O . TRP A 1 104 ? 77.254 24.705 24.420 1.00 0.00 203 TRP A O 1
ATOM 1610 N N . THR A 1 105 ? 76.506 25.090 26.505 1.00 0.00 204 THR A N 1
ATOM 1611 C CA . THR A 1 105 ? 77.622 24.447 27.206 1.00 0.00 204 THR A CA 1
ATOM 1612 C C . THR A 1 105 ? 77.184 23.643 28.431 1.00 0.00 204 THR A C 1
ATOM 1613 O O . THR A 1 105 ? 76.151 23.879 29.067 1.00 0.00 204 THR A O 1
ATOM 1624 N N . THR A 1 106 ? 78.037 22.687 28.793 1.00 0.00 205 THR A N 1
ATOM 1625 C CA . THR A 1 106 ? 78.033 21.967 30.076 1.00 0.00 205 THR A CA 1
ATOM 1626 C C . THR A 1 106 ? 78.598 22.789 31.239 1.00 0.00 205 THR A C 1
ATOM 1627 O O . THR A 1 106 ? 78.410 22.430 32.398 1.00 0.00 205 THR A O 1
ATOM 1638 N N . HIS A 1 107 ? 79.351 23.849 30.952 1.00 0.00 206 HIS A N 1
ATOM 1639 C CA . HIS A 1 107 ? 80.390 24.398 31.830 1.00 0.00 206 HIS A CA 1
ATOM 1640 C C . HIS A 1 107 ? 80.211 25.906 32.089 1.00 0.00 206 HIS A C 1
ATOM 1641 O O . HIS A 1 107 ? 79.183 26.478 31.732 1.00 0.00 206 HIS A O 1
ATOM 1655 N N . SER A 1 108 ? 81.167 26.544 32.772 1.00 0.00 207 SER A N 1
ATOM 1656 C CA . SER A 1 108 ? 81.064 27.954 33.188 1.00 0.00 207 SER A CA 1
ATOM 1657 C C . SER A 1 108 ? 81.188 28.952 32.031 1.00 0.00 207 SER A C 1
ATOM 1658 O O . SER A 1 108 ? 80.516 29.984 32.036 1.00 0.00 207 SER A O 1
ATOM 1666 N N . GLY A 1 109 ? 82.002 28.624 31.024 1.00 0.00 208 GLY A N 1
ATOM 1667 C CA . GLY A 1 109 ? 82.060 29.343 29.752 1.00 0.00 208 GLY A CA 1
ATOM 1668 C C . GLY A 1 109 ? 80.822 29.120 28.872 1.00 0.00 208 GLY A C 1
ATOM 1669 O O . GLY A 1 109 ? 80.081 28.152 29.048 1.00 0.00 208 GLY A O 1
ATOM 1673 N N . GLY A 1 110 ? 80.617 29.999 27.891 1.00 0.00 209 GLY A N 1
ATOM 1674 C CA . GLY A 1 110 ? 79.501 29.929 26.937 1.00 0.00 209 GLY A CA 1
ATOM 1675 C C . GLY A 1 110 ? 78.126 30.238 27.546 1.00 0.00 209 GLY A C 1
ATOM 1676 O O . GLY A 1 110 ? 77.904 31.354 28.015 1.00 0.00 209 GLY A O 1
ATOM 1680 N N . THR A 1 111 ? 77.192 29.284 27.474 1.00 0.00 210 THR A N 1
ATOM 1681 C CA . THR A 1 111 ? 75.763 29.458 27.808 1.00 0.00 210 THR A CA 1
ATOM 1682 C C . THR A 1 111 ? 75.260 28.178 28.493 1.00 0.00 210 THR A C 1
ATOM 1683 O O . THR A 1 111 ? 75.052 27.161 27.829 1.00 0.00 210 THR A O 1
ATOM 1694 N N . ASN A 1 112 ? 75.134 28.163 29.825 1.00 0.00 211 ASN A N 1
ATOM 1695 C CA . ASN A 1 112 ? 74.975 26.902 30.563 1.00 0.00 211 ASN A CA 1
ATOM 1696 C C . ASN A 1 112 ? 73.531 26.363 30.509 1.00 0.00 211 ASN A C 1
ATOM 1697 O O . ASN A 1 112 ? 72.677 26.769 31.299 1.00 0.00 211 ASN A O 1
ATOM 1708 N N . LEU A 1 113 ? 73.279 25.399 29.614 1.00 0.00 212 LEU A N 1
ATOM 1709 C CA . LEU A 1 113 ? 71.927 24.912 29.306 1.00 0.00 212 LEU A CA 1
ATOM 1710 C C . LEU A 1 113 ? 71.152 24.416 30.538 1.00 0.00 212 LEU A C 1
ATOM 1711 O O . LEU A 1 113 ? 69.965 24.700 30.645 1.00 0.00 212 LEU A O 1
ATOM 1727 N N . PHE A 1 114 ? 71.795 23.704 31.471 1.00 0.00 213 PHE A N 1
ATOM 1728 C CA . PHE A 1 114 ? 71.157 23.240 32.712 1.00 0.00 213 PHE A CA 1
ATOM 1729 C C . PHE A 1 114 ? 70.566 24.403 33.524 1.00 0.00 213 PHE A C 1
ATOM 1730 O O . PHE A 1 114 ? 69.395 24.352 33.900 1.00 0.00 213 PHE A O 1
ATOM 1747 N N . LEU A 1 115 ? 71.341 25.465 33.756 1.00 0.00 214 LEU A N 1
ATOM 1748 C CA . LEU A 1 115 ? 70.902 26.615 34.551 1.00 0.00 214 LEU A CA 1
ATOM 1749 C C . LEU A 1 115 ? 69.795 27.422 33.851 1.00 0.00 214 LEU A C 1
ATOM 1750 O O . LEU A 1 115 ? 68.823 27.809 34.500 1.00 0.00 214 LEU A O 1
ATOM 1766 N N . THR A 1 116 ? 69.886 27.624 32.533 1.00 0.00 215 THR A N 1
ATOM 1767 C CA . THR A 1 116 ? 68.827 28.289 31.748 1.00 0.00 215 THR A CA 1
ATOM 1768 C C . THR A 1 116 ? 67.545 27.460 31.725 1.00 0.00 215 THR A C 1
ATOM 1769 O O . THR A 1 116 ? 66.447 27.981 31.933 1.00 0.00 215 THR A O 1
ATOM 1780 N N . ALA A 1 117 ? 67.679 26.145 31.529 1.00 0.00 216 ALA A N 1
ATOM 1781 C CA . ALA A 1 117 ? 66.557 25.221 31.527 1.00 0.00 216 ALA A CA 1
ATOM 1782 C C . ALA A 1 117 ? 65.859 25.159 32.890 1.00 0.00 216 ALA A C 1
ATOM 1783 O O . ALA A 1 117 ? 64.643 25.028 32.907 1.00 0.00 216 ALA A O 1
ATOM 1790 N N . VAL A 1 118 ? 66.558 25.330 34.021 1.00 0.00 217 VAL A N 1
ATOM 1791 C CA . VAL A 1 118 ? 65.895 25.447 35.334 1.00 0.00 217 VAL A CA 1
ATOM 1792 C C . VAL A 1 118 ? 64.920 26.635 35.368 1.00 0.00 217 VAL A C 1
ATOM 1793 O O . VAL A 1 118 ? 63.803 26.452 35.850 1.00 0.00 217 VAL A O 1
ATOM 1806 N N . HIS A 1 119 ? 65.259 27.812 34.824 1.00 0.00 218 HIS A N 1
ATOM 1807 C CA . HIS A 1 119 ? 64.329 28.957 34.814 1.00 0.00 218 HIS A CA 1
ATOM 1808 C C . HIS A 1 119 ? 63.173 28.767 33.824 1.00 0.00 218 HIS A C 1
ATOM 1809 O O . HIS A 1 119 ? 62.012 28.955 34.191 1.00 0.00 218 HIS A O 1
ATOM 1823 N N . GLU A 1 120 ? 63.453 28.398 32.570 1.00 0.00 219 GLU A N 1
ATOM 1824 C CA . GLU A 1 120 ? 62.388 28.291 31.565 1.00 0.00 219 GLU A CA 1
ATOM 1825 C C . GLU A 1 120 ? 61.502 27.047 31.787 1.00 0.00 219 GLU A C 1
ATOM 1826 O O . GLU A 1 120 ? 60.284 27.184 31.712 1.00 0.00 219 GLU A O 1
ATOM 1838 N N . ILE A 1 121 ? 62.035 25.895 32.236 1.00 0.00 220 ILE A N 1
ATOM 1839 C CA . ILE A 1 121 ? 61.190 24.798 32.763 1.00 0.00 220 ILE A CA 1
ATOM 1840 C C . ILE A 1 121 ? 60.425 25.273 34.008 1.00 0.0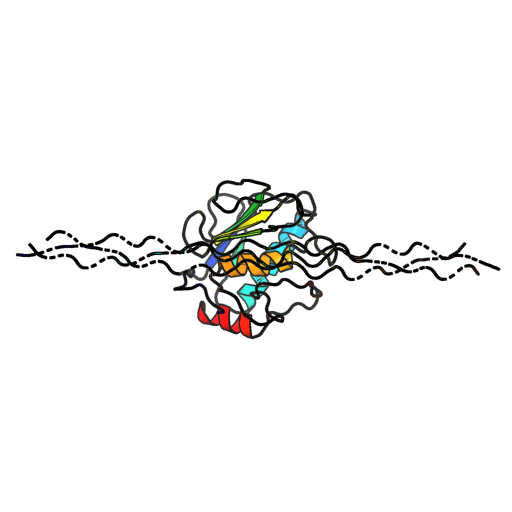0 220 ILE A C 1
ATOM 1841 O O . ILE A 1 121 ? 59.272 24.899 34.193 1.00 0.00 220 ILE A O 1
ATOM 1857 N N . GLY A 1 122 ? 60.998 26.151 34.836 1.00 0.00 221 GLY A N 1
ATOM 1858 C CA . GLY A 1 122 ? 60.275 26.779 35.942 1.00 0.00 221 GLY A CA 1
ATOM 1859 C C . GLY A 1 122 ? 59.014 27.529 35.485 1.00 0.00 221 GLY A C 1
ATOM 1860 O O . GLY A 1 122 ? 57.939 27.360 36.069 1.00 0.00 221 GLY A O 1
ATOM 1864 N N . HIS A 1 123 ? 59.086 28.279 34.382 1.00 0.00 222 HIS A N 1
ATOM 1865 C CA . HIS A 1 123 ? 57.900 28.866 33.749 1.00 0.00 222 HIS A CA 1
ATOM 1866 C C . HIS A 1 123 ? 56.997 27.805 33.077 1.00 0.00 222 HIS A C 1
ATOM 1867 O O . HIS A 1 123 ? 55.778 27.919 33.210 1.00 0.00 222 HIS A O 1
ATOM 1881 N N . SER A 1 124 ? 57.541 26.728 32.488 1.00 0.00 223 SER A N 1
ATOM 1882 C CA . SER A 1 124 ? 56.783 25.536 32.038 1.00 0.00 223 SER A CA 1
ATOM 1883 C C . SER A 1 124 ? 56.061 24.778 33.161 1.00 0.00 223 SER A C 1
ATOM 1884 O O . SER A 1 124 ? 55.207 23.931 32.889 1.00 0.00 223 SER A O 1
ATOM 1892 N N . LEU A 1 125 ? 56.388 25.065 34.423 1.00 0.00 224 LEU A N 1
ATOM 1893 C CA . LEU A 1 125 ? 55.703 24.577 35.622 1.00 0.00 224 LEU A CA 1
ATOM 1894 C C . LEU A 1 125 ? 54.756 25.621 36.236 1.00 0.00 224 LEU A C 1
ATOM 1895 O O . LEU A 1 125 ? 53.948 25.267 37.092 1.00 0.00 224 LEU A O 1
ATOM 1911 N N . GLY A 1 126 ? 54.796 26.875 35.781 1.00 0.00 225 GLY A N 1
ATOM 1912 C CA . GLY A 1 126 ? 53.896 27.946 36.220 1.00 0.00 225 GLY A CA 1
ATOM 1913 C C . GLY A 1 126 ? 54.479 28.905 37.266 1.00 0.00 225 GLY A C 1
ATOM 1914 O O . GLY A 1 126 ? 53.723 29.612 37.934 1.00 0.00 225 GLY A O 1
ATOM 1918 N N . LEU A 1 127 ? 55.804 28.963 37.427 1.00 0.00 226 LEU A N 1
ATOM 1919 C CA . LEU A 1 127 ? 56.446 29.939 38.315 1.00 0.00 226 LEU A CA 1
ATOM 1920 C C . LEU A 1 127 ? 56.324 31.376 37.790 1.00 0.00 226 LEU A C 1
ATOM 1921 O O . LEU A 1 127 ? 56.315 31.621 36.580 1.00 0.00 226 LEU A O 1
ATOM 1937 N N . GLY A 1 128 ? 56.237 32.316 38.734 1.00 0.00 227 GLY A N 1
ATOM 1938 C CA . GLY A 1 128 ? 56.306 33.755 38.486 1.00 0.00 227 GLY A CA 1
ATOM 1939 C C . GLY A 1 128 ? 57.763 34.199 38.451 1.00 0.00 227 GLY A C 1
ATOM 1940 O O . GLY A 1 128 ? 58.575 33.532 37.816 1.00 0.00 227 GLY A O 1
ATOM 1944 N N . HIS A 1 129 ? 58.099 35.282 39.151 1.00 0.00 228 HIS A N 1
ATOM 1945 C CA . HIS A 1 129 ? 59.476 35.685 39.431 1.00 0.00 228 HIS A CA 1
ATOM 1946 C C . HIS A 1 129 ? 59.694 36.110 40.890 1.00 0.00 228 HIS A C 1
ATOM 1947 O O . HIS A 1 129 ? 58.879 36.813 41.492 1.00 0.00 228 HIS A O 1
ATOM 1961 N N . SER A 1 130 ? 60.872 35.801 41.428 1.00 0.00 229 SER A N 1
ATOM 1962 C CA . SER A 1 130 ? 61.371 36.436 42.653 1.00 0.00 229 SER A CA 1
ATOM 1963 C C . SER A 1 130 ? 61.916 37.846 42.373 1.00 0.00 229 SER A C 1
ATOM 1964 O O . SER A 1 130 ? 62.239 38.186 41.234 1.00 0.00 229 SER A O 1
ATOM 1972 N N . SER A 1 131 ? 62.052 38.669 43.413 1.00 0.00 230 SER A N 1
ATOM 1973 C CA . SER A 1 131 ? 62.700 39.994 43.396 1.00 0.00 230 SER A CA 1
ATOM 1974 C C . SER A 1 131 ? 64.070 40.022 44.095 1.00 0.00 230 SER A C 1
ATOM 1975 O O . SER A 1 131 ? 64.646 41.096 44.293 1.00 0.00 230 SER A O 1
ATOM 1983 N N . ASP A 1 132 ? 64.581 38.846 44.465 1.00 0.00 231 ASP A N 1
ATOM 1984 C CA . ASP A 1 132 ? 65.840 38.629 45.179 1.00 0.00 231 ASP A CA 1
ATOM 1985 C C . ASP A 1 132 ? 66.945 38.128 44.224 1.00 0.00 231 ASP A C 1
ATOM 1986 O O . ASP A 1 132 ? 66.791 37.039 43.664 1.00 0.00 231 ASP A O 1
ATOM 1995 N N . PRO A 1 133 ? 68.085 38.835 44.084 1.00 0.00 232 PRO A N 1
ATOM 1996 C CA . PRO A 1 133 ? 69.237 38.390 43.295 1.00 0.00 232 PRO A CA 1
ATOM 1997 C C . PRO A 1 133 ? 69.782 36.985 43.574 1.00 0.00 232 PRO A C 1
ATOM 1998 O O . PRO A 1 133 ? 70.507 36.460 42.728 1.00 0.00 232 PRO A O 1
ATOM 2009 N N . LYS A 1 134 ? 69.450 36.357 44.710 1.00 0.00 233 LYS A N 1
ATOM 2010 C CA . LYS A 1 134 ? 69.840 34.971 4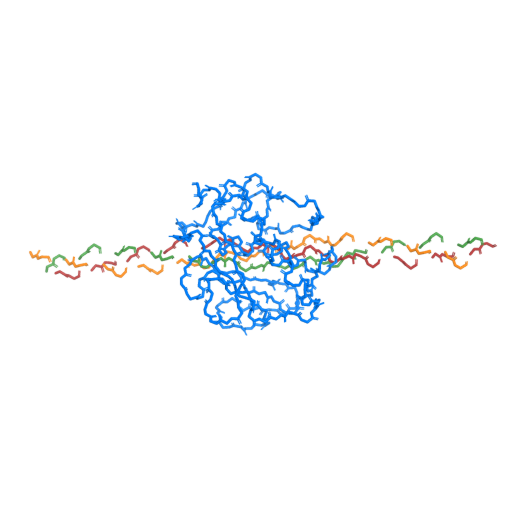5.029 1.00 0.00 233 LYS A CA 1
ATOM 2011 C C . LYS A 1 134 ? 68.944 33.905 44.389 1.00 0.00 233 LYS A C 1
ATOM 2012 O O . LYS A 1 134 ? 69.314 32.730 44.402 1.00 0.00 233 LYS A O 1
ATOM 2031 N N . ALA A 1 135 ? 67.787 34.273 43.842 1.00 0.00 234 ALA A N 1
ATOM 2032 C CA . ALA A 1 135 ? 66.814 33.333 43.287 1.00 0.00 234 ALA A CA 1
ATOM 2033 C C . ALA A 1 135 ? 67.097 32.943 41.828 1.00 0.00 234 ALA A C 1
ATOM 2034 O O . ALA A 1 135 ? 67.602 33.751 41.047 1.00 0.00 234 ALA A O 1
ATOM 2041 N N . VAL A 1 136 ? 66.735 31.717 41.431 1.00 0.00 235 VAL A N 1
ATOM 2042 C CA . VAL A 1 136 ? 66.824 31.283 40.022 1.00 0.00 235 VAL A CA 1
ATOM 2043 C C . VAL A 1 136 ? 65.660 31.826 39.195 1.00 0.00 235 VAL A C 1
ATOM 2044 O O . VAL A 1 136 ? 65.863 32.196 38.042 1.00 0.00 235 VAL A O 1
ATOM 2057 N N . MET A 1 137 ? 64.472 32.004 39.791 1.00 0.00 236 MET A N 1
ATOM 2058 C CA . MET A 1 137 ? 63.353 32.713 39.155 1.00 0.00 236 MET A CA 1
ATOM 2059 C C . MET A 1 137 ? 63.438 34.239 39.302 1.00 0.00 236 MET A C 1
ATOM 2060 O O . MET A 1 137 ? 62.469 34.943 39.034 1.00 0.00 236 MET A O 1
ATOM 2074 N N . PHE A 1 138 ? 64.571 34.795 39.724 1.00 0.00 237 PHE A N 1
ATOM 2075 C CA . PHE A 1 138 ? 64.815 36.232 39.614 1.00 0.00 237 PHE A CA 1
ATOM 2076 C C . PHE A 1 138 ? 64.903 36.634 38.124 1.00 0.00 237 PHE A C 1
ATOM 2077 O O . PHE A 1 138 ? 65.361 35.830 37.307 1.00 0.00 237 PHE A O 1
ATOM 2094 N N . PRO A 1 139 ? 64.558 37.871 37.716 1.00 0.00 238 PRO A N 1
ATOM 2095 C CA . PRO A 1 139 ? 64.853 38.402 36.381 1.00 0.00 238 PRO A CA 1
ATOM 2096 C C . PRO A 1 139 ? 66.353 38.493 36.021 1.00 0.00 238 PRO A C 1
ATOM 2097 O O . PRO A 1 139 ? 66.679 39.158 35.045 1.00 0.00 238 PRO A O 1
ATOM 2108 N N . THR A 1 140 ? 67.277 37.833 36.736 1.00 0.00 239 THR A N 1
ATOM 2109 C CA . THR A 1 140 ? 68.722 37.788 36.427 1.00 0.00 239 THR A CA 1
ATOM 2110 C C . THR A 1 140 ? 69.313 36.395 36.680 1.00 0.00 239 THR A C 1
ATOM 2111 O O . THR A 1 140 ? 69.390 35.955 37.827 1.00 0.00 239 THR A O 1
ATOM 2122 N N . TYR A 1 141 ? 69.777 35.711 35.626 1.00 0.00 240 TYR A N 1
ATOM 2123 C CA . TYR A 1 141 ? 70.692 34.574 35.751 1.00 0.00 240 TYR A CA 1
ATOM 2124 C C . TYR A 1 141 ? 72.026 35.092 36.289 1.00 0.00 240 TYR A C 1
ATOM 2125 O O . TYR A 1 141 ? 72.554 36.095 35.806 1.00 0.00 240 TYR A O 1
ATOM 2143 N N . LYS A 1 142 ? 72.628 34.347 37.213 1.00 0.00 241 LYS A N 1
ATOM 2144 C CA . LYS A 1 142 ? 74.069 34.413 37.475 1.00 0.00 241 LYS A CA 1
ATOM 2145 C C . LYS A 1 142 ? 74.665 33.029 37.242 1.00 0.00 241 LYS A C 1
ATOM 2146 O O . LYS A 1 142 ? 73.986 32.031 37.498 1.00 0.00 241 LYS A O 1
ATOM 2165 N N . TYR A 1 143 ? 75.906 32.939 36.758 1.00 0.00 242 TYR A N 1
ATOM 2166 C CA . TYR A 1 143 ? 76.559 31.633 36.742 1.00 0.00 242 TYR A CA 1
ATOM 2167 C C . TYR A 1 143 ? 76.890 31.247 38.182 1.00 0.00 242 TYR A C 1
ATOM 2168 O O . TYR A 1 143 ? 77.493 32.028 38.917 1.00 0.00 242 TYR A O 1
ATOM 2186 N N . VAL A 1 144 ? 76.509 30.037 38.566 1.00 0.00 243 VAL A N 1
ATOM 2187 C CA . VAL A 1 144 ? 76.853 29.415 39.845 1.00 0.00 243 VAL A CA 1
ATOM 2188 C C . VAL A 1 144 ? 77.431 28.040 39.550 1.00 0.00 243 VAL A C 1
ATOM 2189 O O . VAL A 1 144 ? 77.057 27.415 38.560 1.00 0.00 243 VAL A O 1
ATOM 2202 N N . ASP A 1 145 ? 78.346 27.562 40.390 1.00 0.00 244 ASP A N 1
ATOM 2203 C CA . ASP A 1 145 ? 79.019 26.280 40.173 1.00 0.00 244 ASP A CA 1
ATOM 2204 C C . ASP A 1 145 ? 77.992 25.139 40.147 1.00 0.00 244 ASP A C 1
ATOM 2205 O O . ASP A 1 145 ? 77.422 24.776 41.180 1.00 0.00 244 ASP A O 1
ATOM 2214 N N . ILE A 1 146 ? 77.710 24.597 38.958 1.00 0.00 245 ILE A N 1
ATOM 2215 C CA . ILE A 1 146 ? 76.591 23.662 38.755 1.00 0.00 245 ILE A CA 1
ATOM 2216 C C . ILE A 1 146 ? 76.728 22.384 39.593 1.00 0.00 245 ILE A C 1
ATOM 2217 O O . ILE A 1 146 ? 75.727 21.784 39.987 1.00 0.00 245 ILE A O 1
ATOM 2233 N N . ASN A 1 147 ? 77.965 22.032 39.949 1.00 0.00 246 ASN A N 1
ATOM 2234 C CA . ASN A 1 147 ? 78.322 20.884 40.776 1.00 0.00 246 ASN A CA 1
ATOM 2235 C C . ASN A 1 147 ? 77.797 20.989 42.222 1.00 0.00 246 ASN A C 1
ATOM 2236 O O . ASN A 1 147 ? 77.611 19.960 42.869 1.00 0.00 246 ASN A O 1
ATOM 2247 N N . THR A 1 148 ? 77.522 22.202 42.723 1.00 0.00 247 THR A N 1
ATOM 2248 C CA . THR A 1 148 ? 77.014 22.457 44.089 1.00 0.00 247 THR A CA 1
ATOM 2249 C C . THR A 1 148 ? 75.655 23.176 44.112 1.00 0.00 247 THR A C 1
ATOM 2250 O O . THR A 1 148 ? 75.235 23.667 45.163 1.00 0.00 247 THR A O 1
ATOM 2261 N N . PHE A 1 149 ? 74.939 23.225 42.979 1.00 0.00 248 PHE A N 1
ATOM 2262 C CA . PHE A 1 149 ? 73.688 23.979 42.806 1.00 0.00 248 PHE A CA 1
ATOM 2263 C C . PHE A 1 149 ? 72.627 23.706 43.892 1.00 0.00 248 PHE A C 1
ATOM 2264 O O . PHE A 1 149 ? 72.416 22.559 44.311 1.00 0.00 248 PHE A O 1
ATOM 2281 N N . ARG A 1 150 ? 71.920 24.769 44.299 1.00 0.00 249 ARG A N 1
ATOM 2282 C CA . ARG A 1 150 ? 70.711 24.738 45.142 1.00 0.00 249 ARG A CA 1
ATOM 2283 C C . ARG A 1 150 ? 69.703 25.787 44.660 1.00 0.00 249 ARG A C 1
ATOM 2284 O O . ARG A 1 150 ? 70.099 26.898 44.312 1.00 0.00 249 ARG A O 1
ATOM 2305 N N . LEU A 1 151 ? 68.408 25.480 44.721 1.00 0.00 250 LEU A N 1
ATOM 2306 C CA . LEU A 1 151 ? 67.336 26.482 44.667 1.00 0.00 250 LEU A CA 1
ATOM 2307 C C . LEU A 1 151 ? 67.478 27.487 45.821 1.00 0.00 250 LEU A C 1
ATOM 2308 O O . LEU A 1 151 ? 68.005 27.142 46.887 1.00 0.00 250 LEU A O 1
ATOM 2324 N N . SER A 1 152 ? 66.986 28.715 45.640 1.00 0.00 251 SER A N 1
ATOM 2325 C CA . SER A 1 152 ? 66.829 29.665 46.749 1.00 0.00 251 SER A CA 1
ATOM 2326 C C . SER A 1 152 ? 65.530 29.406 47.512 1.00 0.00 251 SER A C 1
ATOM 2327 O O . SER A 1 152 ? 64.588 28.817 46.970 1.00 0.00 251 SER A O 1
ATOM 2335 N N . ALA A 1 153 ? 65.440 29.875 48.759 1.00 0.00 252 ALA A N 1
ATOM 2336 C CA . ALA A 1 153 ? 64.231 29.676 49.556 1.00 0.00 252 ALA A CA 1
ATOM 2337 C C . ALA A 1 153 ? 62.982 30.290 48.889 1.00 0.00 252 ALA A C 1
ATOM 2338 O O . ALA A 1 153 ? 61.921 29.671 48.940 1.00 0.00 252 ALA A O 1
ATOM 2345 N N . ASP A 1 154 ? 63.105 31.427 48.188 1.00 0.00 253 ASP A N 1
ATOM 2346 C CA . ASP A 1 154 ? 61.991 32.088 47.480 1.00 0.00 253 ASP A CA 1
ATOM 2347 C C . ASP A 1 154 ? 61.556 31.352 46.192 1.00 0.00 253 ASP A C 1
ATOM 2348 O O . ASP A 1 154 ? 60.435 31.533 45.717 1.00 0.00 253 ASP A O 1
ATOM 2357 N N . ASP A 1 155 ? 62.409 30.486 45.633 1.00 0.00 254 ASP A N 1
ATOM 2358 C CA . ASP A 1 155 ? 62.052 29.569 44.535 1.00 0.00 254 ASP A CA 1
ATOM 2359 C C . ASP A 1 155 ? 61.308 28.340 45.059 1.00 0.00 254 ASP A C 1
ATOM 2360 O O . ASP A 1 155 ? 60.291 27.931 44.492 1.00 0.00 254 ASP A O 1
ATOM 2369 N N . ILE A 1 156 ? 61.762 27.803 46.196 1.00 0.00 255 ILE A N 1
ATOM 2370 C CA . ILE A 1 156 ? 61.077 26.714 46.899 1.00 0.00 255 ILE A CA 1
ATOM 2371 C C . ILE A 1 156 ? 59.700 27.190 47.397 1.00 0.00 255 ILE A C 1
ATOM 2372 O O . ILE A 1 156 ? 58.710 26.484 47.198 1.00 0.00 255 ILE A O 1
ATOM 2388 N N . ARG A 1 157 ? 59.588 28.417 47.938 1.00 0.00 256 ARG A N 1
ATOM 2389 C CA . ARG A 1 157 ? 58.297 29.028 48.312 1.00 0.00 256 ARG A CA 1
ATOM 2390 C C . ARG A 1 157 ? 57.346 29.082 47.114 1.00 0.00 256 ARG A C 1
ATOM 2391 O O . ARG A 1 157 ? 56.183 28.702 47.254 1.00 0.00 256 ARG A O 1
ATOM 2412 N N . GLY A 1 158 ? 57.850 29.498 45.948 1.00 0.00 257 GLY A N 1
ATOM 2413 C CA . GLY A 1 158 ? 57.087 29.596 44.702 1.00 0.00 257 GLY A CA 1
ATOM 2414 C C . GLY A 1 158 ? 56.548 28.251 44.235 1.00 0.00 257 GLY A C 1
ATOM 2415 O O . GLY A 1 158 ? 55.331 28.087 44.133 1.00 0.00 257 GLY A O 1
ATOM 2419 N N . ILE A 1 159 ? 57.423 27.264 44.021 1.00 0.00 258 ILE A N 1
ATOM 2420 C CA . ILE A 1 159 ? 57.012 25.972 43.451 1.00 0.00 258 ILE A CA 1
ATOM 2421 C C . ILE A 1 159 ? 56.104 25.195 44.421 1.00 0.00 258 ILE A C 1
ATOM 2422 O O . ILE A 1 159 ? 55.090 24.638 43.999 1.00 0.00 258 ILE A O 1
ATOM 2438 N N . GLN A 1 160 ? 56.369 25.268 45.733 1.00 0.00 259 GLN A N 1
ATOM 2439 C CA . GLN A 1 160 ? 55.502 24.672 46.757 1.00 0.00 259 GLN A CA 1
ATOM 2440 C C . GLN A 1 160 ? 54.171 25.424 46.955 1.00 0.00 259 GLN A C 1
ATOM 2441 O O . GLN A 1 160 ? 53.259 24.887 47.584 1.00 0.00 259 GLN A O 1
ATOM 2455 N N . SER A 1 161 ? 54.007 26.635 46.404 1.00 0.00 260 SER A N 1
ATOM 2456 C CA . SER A 1 161 ? 52.710 27.338 46.372 1.00 0.00 260 SER A CA 1
ATOM 2457 C C . SER A 1 161 ? 51.818 26.932 45.189 1.00 0.00 260 SER A C 1
ATOM 2458 O O . SER A 1 161 ? 50.638 27.288 45.163 1.00 0.00 260 SER A O 1
ATOM 2466 N N . LEU A 1 162 ? 52.367 26.177 44.230 1.00 0.00 261 LEU A N 1
ATOM 2467 C CA . LEU A 1 162 ? 51.684 25.684 43.026 1.00 0.00 261 LEU A CA 1
ATOM 2468 C C . LEU A 1 162 ? 51.449 24.163 43.072 1.00 0.00 261 LEU A C 1
ATOM 2469 O O . LEU A 1 162 ? 50.469 23.679 42.508 1.00 0.00 261 LEU A O 1
ATOM 2485 N N . TYR A 1 163 ? 52.323 23.415 43.757 1.00 0.00 262 TYR A N 1
ATOM 2486 C CA . TYR A 1 163 ? 52.287 21.952 43.861 1.00 0.00 262 TYR A CA 1
ATOM 2487 C C . TYR A 1 163 ? 52.605 21.495 45.291 1.00 0.00 262 TYR A C 1
ATOM 2488 O O . TYR A 1 163 ? 53.590 21.942 45.882 1.00 0.00 262 TYR A O 1
ATOM 2506 N N . GLY A 1 164 ? 51.803 20.571 45.831 1.00 0.00 263 GLY A N 1
ATOM 2507 C CA . GLY A 1 164 ? 51.910 20.054 47.204 1.00 0.00 263 GLY A CA 1
ATOM 2508 C C . GLY A 1 164 ? 51.568 21.078 48.274 1.00 0.00 263 GLY A C 1
ATOM 2509 O O . GLY A 1 164 ? 50.489 21.699 48.195 1.00 0.00 263 GLY A O 1
ATOM 2514 N N . GLY B 2 1 ? 11.877 41.266 31.221 1.00 0.00 1 GLY B N 1
ATOM 2515 C CA . GLY B 2 1 ? 12.519 40.455 30.168 1.00 0.00 1 GLY B CA 1
ATOM 2516 C C . GLY B 2 1 ? 13.631 39.586 30.745 1.00 0.00 1 GLY B C 1
ATOM 2517 O O . GLY B 2 1 ? 14.187 39.953 31.780 1.00 0.00 1 GLY B O 1
ATOM 2523 N N . PRO B 2 2 ? 14.004 38.461 30.102 1.00 0.00 2 PRO B N 1
ATOM 2524 C CA . PRO B 2 2 ? 15.049 37.563 30.593 1.00 0.00 2 PRO B CA 1
ATOM 2525 C C . PRO B 2 2 ? 16.463 38.157 30.427 1.00 0.00 2 PRO B C 1
ATOM 2526 O O . PRO B 2 2 ? 16.826 38.557 29.311 1.00 0.00 2 PRO B O 1
ATOM 2552 N N . GLY B 2 4 ? 20.455 38.360 29.747 1.00 0.00 4 GLY B N 1
ATOM 2553 C CA . GLY B 2 4 ? 21.290 37.676 28.757 1.00 0.00 4 GLY B CA 1
ATOM 2554 C C . GLY B 2 4 ? 2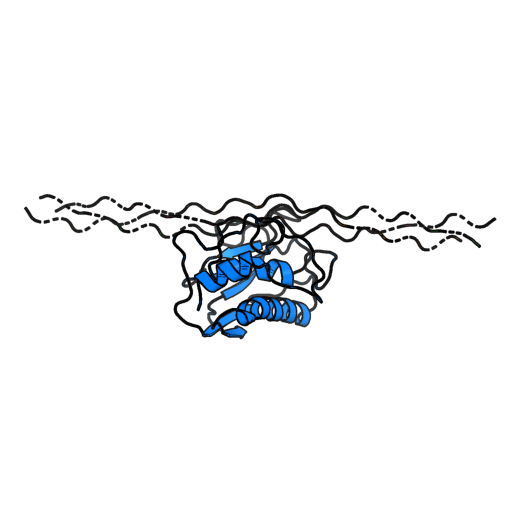2.298 36.673 29.336 1.00 0.00 4 GLY B C 1
ATOM 2555 O O . GLY B 2 4 ? 22.530 36.650 30.550 1.00 0.00 4 GLY B O 1
ATOM 2559 N N . PRO B 2 5 ? 22.922 35.849 28.477 1.00 0.00 5 PRO B N 1
ATOM 2560 C CA . PRO B 2 5 ? 24.048 34.999 28.851 1.00 0.00 5 PRO B CA 1
ATOM 2561 C C . PRO B 2 5 ? 25.341 35.832 29.020 1.00 0.00 5 PRO B C 1
ATOM 2562 O O . PRO B 2 5 ? 25.407 36.963 28.526 1.00 0.00 5 PRO B O 1
ATOM 2588 N N . GLY B 2 7 ? 29.158 37.471 28.647 1.00 0.00 7 GLY B N 1
ATOM 2589 C CA . GLY B 2 7 ? 30.060 37.825 27.545 1.00 0.00 7 GLY B CA 1
ATOM 2590 C C . GLY B 2 7 ? 31.257 36.867 27.372 1.00 0.00 7 GLY B C 1
ATOM 2591 O O . GLY B 2 7 ? 31.516 36.032 28.247 1.00 0.00 7 GLY B O 1
ATOM 2595 N N . PRO B 2 8 ? 32.005 36.971 26.256 1.00 0.00 8 PRO B N 1
ATOM 2596 C CA . PRO B 2 8 ? 33.212 36.179 25.998 1.00 0.00 8 PRO B CA 1
ATOM 2597 C C . PRO B 2 8 ? 34.300 36.270 27.095 1.00 0.00 8 PRO B C 1
ATOM 2598 O O . PRO B 2 8 ? 34.345 37.268 27.815 1.00 0.00 8 PRO B O 1
ATOM 2624 N N . GLY B 2 10 ? 37.219 37.312 28.126 1.00 0.00 10 GLY B N 1
ATOM 2625 C CA . GLY B 2 10 ? 38.271 38.330 28.287 1.00 0.00 10 GLY B CA 1
ATOM 2626 C C . GLY B 2 10 ? 39.468 38.193 27.327 1.00 0.00 10 GLY B C 1
ATOM 2627 O O . GLY B 2 10 ? 39.814 37.076 26.925 1.00 0.00 10 GLY B O 1
ATOM 2631 N N . PRO B 2 11 ? 40.145 39.296 26.945 1.00 0.00 11 PRO B N 1
ATOM 2632 C CA . PRO B 2 11 ? 41.369 39.211 26.150 1.00 0.00 11 PRO B CA 1
ATOM 2633 C C . PRO B 2 11 ? 42.512 38.617 26.995 1.00 0.00 11 PRO B C 1
ATOM 2634 O O . PRO B 2 11 ? 42.622 38.964 28.178 1.00 0.00 11 PRO B O 1
ATOM 2660 N N . GLY B 2 13 ? 46.127 38.071 28.807 1.00 0.00 13 GLY B N 1
ATOM 2661 C CA . GLY B 2 13 ? 47.054 39.028 29.397 1.00 0.00 13 GLY B CA 1
ATOM 2662 C C . GLY B 2 13 ? 48.188 39.411 28.435 1.00 0.00 13 GLY B C 1
ATOM 2663 O O . GLY B 2 13 ? 48.643 38.566 27.655 1.00 0.00 13 GLY B O 1
ATOM 2667 N N . PRO B 2 14 ? 48.678 40.661 28.470 1.00 0.00 14 PRO B N 1
ATOM 2668 C CA . PRO B 2 14 ? 49.875 41.050 27.735 1.00 0.00 14 PRO B CA 1
ATOM 2669 C C . PRO B 2 14 ? 51.109 40.208 28.125 1.00 0.00 14 PRO B C 1
ATOM 2670 O O . PRO B 2 14 ? 51.188 39.731 29.267 1.00 0.00 14 PRO B O 1
ATOM 2681 N N . PRO B 2 15 ? 52.094 40.032 27.223 1.00 0.00 15 PRO B N 1
ATOM 2682 C CA . PRO B 2 15 ? 53.315 39.280 27.510 1.00 0.00 15 PRO B CA 1
ATOM 2683 C C . PRO B 2 15 ? 54.127 39.878 28.665 1.00 0.00 15 PRO B C 1
ATOM 2684 O O . PRO B 2 15 ? 54.156 41.101 28.857 1.00 0.00 15 PRO B O 1
ATOM 2695 N N . GLY B 2 16 ? 54.822 39.019 29.413 1.00 0.00 16 GLY B N 1
ATOM 2696 C CA . GLY B 2 16 ? 55.746 39.442 30.467 1.00 0.00 16 GLY B CA 1
ATOM 2697 C C . GLY B 2 16 ? 56.914 40.287 29.950 1.00 0.00 16 GLY B C 1
ATOM 2698 O O . GLY B 2 16 ? 57.239 40.267 28.766 1.00 0.00 16 GLY B O 1
ATOM 2702 N N . VAL B 2 17 ? 57.552 41.045 30.840 1.00 0.00 17 VAL B N 1
ATOM 2703 C CA . VAL B 2 17 ? 58.616 42.006 30.485 1.00 0.00 17 VAL B CA 1
ATOM 2704 C C . VAL B 2 17 ? 59.898 41.295 30.014 1.00 0.00 17 VAL B C 1
ATOM 2705 O O . VAL B 2 17 ? 60.240 40.221 30.515 1.00 0.00 17 VAL B O 1
ATOM 2718 N N . VAL B 2 18 ? 60.625 41.890 29.063 1.00 0.00 18 VAL B N 1
ATOM 2719 C CA . VAL B 2 18 ? 61.946 41.401 28.607 1.00 0.00 18 VAL B CA 1
ATOM 2720 C C . VAL B 2 18 ? 62.965 41.454 29.759 1.00 0.00 18 VAL B C 1
ATOM 2721 O O . VAL B 2 18 ? 62.939 42.379 30.579 1.00 0.00 18 VAL B O 1
ATOM 2734 N N . GLY B 2 19 ? 63.885 40.487 29.834 1.00 0.00 19 GLY B N 1
ATOM 2735 C CA . GLY B 2 19 ? 64.969 40.493 30.829 1.00 0.00 19 GLY B CA 1
ATOM 2736 C C . GLY B 2 19 ? 65.901 41.717 30.739 1.00 0.00 19 GLY B C 1
ATOM 2737 O O . GLY B 2 19 ? 66.023 42.350 29.687 1.00 0.00 19 GLY B O 1
ATOM 2741 N N . GLU B 2 20 ? 66.588 42.038 31.837 1.00 0.00 20 GLU B N 1
ATOM 2742 C CA . GLU B 2 20 ? 67.707 43.004 31.870 1.00 0.00 20 GLU B CA 1
ATOM 2743 C C . GLU B 2 20 ? 69.004 42.384 31.286 1.00 0.00 20 GLU B C 1
ATOM 2744 O O . GLU B 2 20 ? 68.942 41.416 30.529 1.00 0.00 20 GLU B O 1
ATOM 2756 N N . GLN B 2 21 ? 70.184 42.914 31.627 1.00 0.00 21 GLN B N 1
ATOM 2757 C CA . GLN B 2 21 ? 71.472 42.532 31.036 1.00 0.00 21 GLN B CA 1
ATOM 2758 C C . GLN B 2 21 ? 72.372 41.692 31.963 1.00 0.00 21 GLN B C 1
ATOM 2759 O O . GLN B 2 21 ? 72.521 41.987 33.155 1.00 0.00 21 GLN B O 1
ATOM 2773 N N . GLY B 2 22 ? 72.998 40.658 31.394 1.00 0.00 22 GLY B N 1
ATOM 2774 C CA . GLY B 2 22 ? 73.896 39.711 32.054 1.00 0.00 22 GLY B CA 1
ATOM 2775 C C . GLY B 2 22 ? 75.104 40.356 32.711 1.00 0.00 22 GLY B C 1
ATOM 2776 O O . GLY B 2 22 ? 75.744 41.230 32.122 1.00 0.00 22 GLY B O 1
ATOM 2780 N N . GLU B 2 23 ? 75.441 39.893 33.918 1.00 0.00 23 GLU B N 1
ATOM 2781 C CA . GLU B 2 23 ? 76.705 40.266 34.556 1.00 0.00 23 GLU B CA 1
ATOM 2782 C C . GLU B 2 23 ? 77.890 39.847 33.669 1.00 0.00 23 GLU B C 1
ATOM 2783 O O . GLU B 2 23 ? 77.848 38.830 32.965 1.00 0.00 23 GLU B O 1
ATOM 2795 N N . GLN B 2 24 ? 78.956 40.641 33.688 1.00 0.00 24 GLN B N 1
ATOM 2796 C CA . GLN B 2 24 ? 80.113 40.414 32.825 1.00 0.00 24 GLN B CA 1
ATOM 2797 C C . GLN B 2 24 ? 80.904 39.174 33.273 1.00 0.00 24 GLN B C 1
ATOM 2798 O O . GLN B 2 24 ? 80.845 38.757 34.441 1.00 0.00 24 GLN B O 1
ATOM 2812 N N . GLY B 2 25 ? 81.609 38.554 32.329 1.00 0.00 25 GLY B N 1
ATOM 2813 C CA . GLY B 2 25 ? 82.338 37.312 32.564 1.00 0.00 25 GLY B CA 1
ATOM 2814 C C . GLY B 2 25 ? 83.483 37.466 33.572 1.00 0.00 25 GLY B C 1
ATOM 2815 O O . GLY B 2 25 ? 84.067 38.549 33.683 1.00 0.00 25 GLY B O 1
ATOM 2819 N N . PRO B 2 26 ? 83.826 36.410 34.327 1.00 0.00 26 PRO B N 1
ATOM 2820 C CA . PRO B 2 26 ? 84.913 36.479 35.295 1.00 0.00 26 PRO B CA 1
ATOM 2821 C C . PRO B 2 26 ? 86.280 36.641 34.578 1.00 0.00 26 PRO B C 1
ATOM 2822 O O . PRO B 2 26 ? 86.491 36.043 33.515 1.00 0.00 26 PRO B O 1
ATOM 2848 N N . GLY B 2 28 ? 90.073 36.445 33.114 1.00 0.00 28 GLY B N 1
ATOM 2849 C CA . GLY B 2 28 ? 90.888 35.321 32.674 1.00 0.00 28 GLY B CA 1
ATOM 2850 C C . GLY B 2 28 ? 92.021 34.949 33.638 1.00 0.00 28 GLY B C 1
ATOM 2851 O O . GLY B 2 28 ? 92.529 35.815 34.361 1.00 0.00 28 GLY B O 1
ATOM 2855 N N . PRO B 2 29 ? 92.447 33.674 33.663 1.00 0.00 29 PRO B N 1
ATOM 2856 C CA . PRO B 2 29 ? 93.606 33.256 34.440 1.00 0.00 29 PRO B CA 1
ATOM 2857 C C . PRO B 2 29 ? 94.889 33.952 33.949 1.00 0.00 29 PRO B C 1
ATOM 2858 O O . PRO B 2 29 ? 95.041 34.149 32.737 1.00 0.00 29 PRO B O 1
ATOM 2884 N N . GLY B 2 31 ? 98.631 34.337 32.506 1.00 0.00 31 GLY B N 1
ATOM 2885 C CA . GLY B 2 31 ? 99.298 33.565 31.449 1.00 0.00 31 GLY B CA 1
ATOM 2886 C C . GLY B 2 31 ? 100.378 32.585 31.951 1.00 0.00 31 GLY B C 1
ATOM 2887 O O . GLY B 2 31 ? 100.768 32.632 33.124 1.00 0.00 31 GLY B O 1
ATOM 2891 N N . PRO B 2 32 ? 100.901 31.697 31.084 1.00 0.00 32 PRO B N 1
ATOM 2892 C CA . PRO B 2 32 ? 102.028 30.825 31.419 1.00 0.00 32 PRO B CA 1
ATOM 2893 C C . PRO B 2 32 ? 103.340 31.614 31.625 1.00 0.00 32 PRO B C 1
ATOM 2894 O O . PRO B 2 32 ? 103.510 32.682 31.029 1.00 0.00 32 PRO B O 1
ATOM 2920 N N . GLY B 2 34 ? 107.050 33.130 31.160 1.00 0.00 34 GLY B N 1
ATOM 2921 C CA . GLY B 2 34 ? 107.668 33.643 29.938 1.00 0.00 34 GLY B CA 1
ATOM 2922 C C . GLY B 2 34 ? 108.848 32.819 29.402 1.00 0.00 34 GLY B C 1
ATOM 2923 O O . GLY B 2 34 ? 109.374 31.948 30.109 1.00 0.00 34 GLY B O 1
ATOM 2927 N N . PRO B 2 35 ? 109.291 33.084 28.160 1.00 0.00 35 PRO B N 1
ATOM 2928 C CA . PRO B 2 35 ? 110.414 32.374 27.556 1.00 0.00 35 PRO B CA 1
ATOM 2929 C C . PRO B 2 35 ? 111.742 32.596 28.313 1.00 0.00 35 PRO B C 1
ATOM 2930 O O . PRO B 2 35 ? 111.988 33.699 28.815 1.00 0.00 35 PRO B O 1
ATOM 2957 N N . GLY C 2 1 ? 15.202 43.335 26.419 1.00 0.00 37 GLY C N 1
ATOM 2958 C CA . GLY C 2 1 ? 15.495 42.511 27.598 1.00 0.00 37 GLY C CA 1
ATOM 2959 C C . GLY C 2 1 ? 16.854 42.860 28.176 1.00 0.00 37 GLY C C 1
ATOM 2960 O O . GLY C 2 1 ? 17.691 43.394 27.444 1.00 0.00 37 GLY C O 1
ATOM 2966 N N . PRO C 2 2 ? 17.108 42.571 29.465 1.00 0.00 38 PRO C N 1
ATOM 2967 C CA . PRO C 2 2 ? 18.313 43.025 30.162 1.00 0.00 38 PRO C CA 1
ATOM 2968 C C . PRO C 2 2 ? 19.614 42.387 29.630 1.00 0.00 38 PRO C C 1
ATOM 2969 O O . PRO C 2 2 ? 19.612 41.195 29.294 1.00 0.00 38 PRO C O 1
ATOM 2995 N N . GLY C 2 4 ? 23.311 40.525 29.678 1.00 0.00 40 GLY C N 1
ATOM 2996 C CA . GLY C 2 4 ? 23.949 39.494 30.496 1.00 0.00 40 GLY C CA 1
ATOM 2997 C C . GLY C 2 4 ? 25.168 39.975 31.303 1.00 0.00 40 GLY C C 1
ATOM 2998 O O . GLY C 2 4 ? 25.616 41.117 31.132 1.00 0.00 40 GLY C O 1
ATOM 3002 N N . PRO C 2 5 ? 25.724 39.115 32.178 1.00 0.00 41 PRO C N 1
ATOM 3003 C CA . PRO C 2 5 ? 26.872 39.452 33.022 1.00 0.00 41 PRO C CA 1
ATOM 3004 C C . PRO C 2 5 ? 28.187 39.623 32.238 1.00 0.00 41 PRO C C 1
ATOM 3005 O O . PRO C 2 5 ? 28.303 39.155 31.098 1.00 0.00 41 PRO C O 1
ATOM 3031 N N . GLY C 2 7 ? 31.882 38.556 31.069 1.00 0.00 43 GLY C N 1
ATOM 3032 C CA . GLY C 2 7 ? 32.583 37.291 30.868 1.00 0.00 43 GLY C CA 1
ATOM 3033 C C . GLY C 2 7 ? 33.589 36.956 31.985 1.00 0.00 43 GLY C C 1
ATOM 3034 O O . GLY C 2 7 ? 33.933 37.825 32.799 1.00 0.00 43 GLY C O 1
ATOM 3038 N N . PRO C 2 8 ? 34.092 35.709 32.029 1.00 0.00 44 PRO C N 1
ATOM 3039 C CA . PRO C 2 8 ? 35.257 35.349 32.839 1.00 0.00 44 PRO C CA 1
ATOM 3040 C C . PRO C 2 8 ? 36.481 36.239 32.527 1.00 0.00 44 PRO C C 1
ATOM 3041 O O . PRO C 2 8 ? 36.578 36.754 31.410 1.00 0.00 44 PRO C O 1
ATOM 3067 N N . GLY C 2 10 ? 40.278 37.055 31.283 1.00 0.00 46 GLY C N 1
ATOM 3068 C CA . GLY C 2 10 ? 41.168 36.506 30.258 1.00 0.00 46 GLY C CA 1
ATOM 3069 C C . GLY C 2 10 ? 42.223 35.522 30.789 1.00 0.00 46 GLY C C 1
ATOM 3070 O O . GLY C 2 10 ? 42.612 35.604 31.963 1.00 0.00 46 GLY C O 1
ATOM 3074 N N . PRO C 2 11 ? 42.744 34.618 29.937 1.00 0.00 47 PRO C N 1
ATOM 3075 C CA . PRO C 2 11 ? 43.899 33.790 30.281 1.00 0.00 47 PRO C CA 1
ATOM 3076 C C . PRO C 2 11 ? 45.119 34.648 30.655 1.00 0.00 47 PRO C C 1
ATOM 3077 O O . PRO C 2 11 ? 45.253 35.761 30.138 1.00 0.00 47 PRO C O 1
ATOM 3103 N N . GLY C 2 13 ? 48.928 36.131 30.450 1.00 0.00 49 GLY C N 1
ATOM 3104 C CA . GLY C 2 13 ? 49.881 36.371 29.373 1.00 0.00 49 GLY C CA 1
ATOM 3105 C C . GLY C 2 13 ? 51.033 35.358 29.366 1.00 0.00 49 GLY C C 1
ATOM 3106 O O . GLY C 2 13 ? 51.310 34.725 30.393 1.00 0.00 49 GLY C O 1
ATOM 3110 N N . PRO C 2 14 ? 51.722 35.188 28.225 1.00 0.00 50 PRO C N 1
ATOM 3111 C CA . PRO C 2 14 ? 52.924 34.366 28.158 1.00 0.00 50 PRO C CA 1
ATOM 3112 C C . PRO C 2 14 ? 54.072 34.968 28.985 1.00 0.00 50 PRO C C 1
ATOM 3113 O O . PRO C 2 14 ? 54.104 36.186 29.213 1.00 0.00 50 PRO C O 1
ATOM 3124 N N . PRO C 2 15 ? 55.029 34.137 29.437 1.00 0.00 51 PRO C N 1
ATOM 3125 C CA . PRO C 2 15 ? 56.188 34.612 30.177 1.00 0.00 51 PRO C CA 1
ATOM 3126 C C . PRO C 2 15 ? 57.096 35.491 29.300 1.00 0.00 51 PRO C C 1
ATOM 3127 O O . PRO C 2 15 ? 57.060 35.465 28.067 1.00 0.00 51 PRO C O 1
ATOM 3138 N N . GLY C 2 16 ? 57.905 36.316 29.955 1.00 0.00 52 GLY C N 1
ATOM 3139 C CA . GLY C 2 16 ? 58.846 37.215 29.304 1.00 0.00 52 GLY C CA 1
ATOM 3140 C C . GLY C 2 16 ? 60.022 36.469 28.673 1.00 0.00 52 GLY C C 1
ATOM 3141 O O . GLY C 2 16 ? 60.423 35.404 29.151 1.00 0.00 52 GLY C O 1
ATOM 3145 N N . VAL C 2 17 ? 60.591 37.057 27.622 1.00 0.00 53 VAL C N 1
ATOM 3146 C CA . VAL C 2 17 ? 61.781 36.534 26.934 1.00 0.00 53 VAL C CA 1
ATOM 3147 C C . VAL C 2 17 ? 63.071 36.884 27.689 1.00 0.00 53 VAL C C 1
ATOM 3148 O O . VAL C 2 17 ? 63.175 37.947 28.311 1.00 0.00 53 VAL C O 1
ATOM 3161 N N . VAL C 2 18 ? 64.057 35.981 27.644 1.00 0.00 54 VAL C N 1
ATOM 3162 C CA . VAL C 2 18 ? 65.396 36.159 28.247 1.00 0.00 54 VAL C CA 1
ATOM 3163 C C . VAL C 2 18 ? 66.058 37.466 27.758 1.00 0.00 54 VAL C C 1
ATOM 3164 O O . VAL C 2 18 ? 65.827 37.895 26.635 1.00 0.00 54 VAL C O 1
ATOM 3177 N N . GLY C 2 19 ? 66.831 38.141 28.606 1.00 0.00 55 GLY C N 1
ATOM 3178 C CA . GLY C 2 19 ? 67.473 39.433 28.323 1.00 0.00 55 GLY C CA 1
ATOM 3179 C C . GLY C 2 19 ? 68.880 39.312 27.730 1.00 0.00 55 GLY C C 1
ATOM 3180 O O . GLY C 2 19 ? 69.363 38.212 27.504 1.00 0.00 55 GLY C O 1
ATOM 3184 N N . GLU C 2 20 ? 69.571 40.433 27.506 1.00 0.00 56 GLU C N 1
ATOM 3185 C CA . GLU C 2 20 ? 70.907 40.448 26.885 1.00 0.00 56 GLU C CA 1
ATOM 3186 C C . GLU C 2 20 ? 71.958 39.624 27.657 1.00 0.00 56 GLU C C 1
ATOM 3187 O O . GLU C 2 20 ? 72.194 39.869 28.838 1.00 0.00 56 GLU C O 1
ATOM 3199 N N . GLN C 2 21 ? 72.637 38.691 26.973 1.00 0.00 57 GLN C N 1
ATOM 3200 C CA . GLN C 2 21 ? 73.750 37.887 27.505 1.00 0.00 57 GLN C CA 1
ATOM 3201 C C . GLN C 2 21 ? 74.895 38.756 28.028 1.00 0.00 57 GLN C C 1
ATOM 3202 O O . GLN C 2 21 ? 75.247 39.756 27.389 1.00 0.00 57 GLN C O 1
ATOM 3216 N N . GLY C 2 22 ? 75.535 38.342 29.123 1.00 0.00 58 GLY C N 1
ATOM 3217 C CA . GLY C 2 22 ? 76.702 39.027 29.680 1.00 0.00 58 GLY C CA 1
ATOM 3218 C C . GLY C 2 22 ? 77.879 39.110 28.700 1.00 0.00 58 GLY C C 1
ATOM 3219 O O . GLY C 2 22 ? 78.085 38.214 27.878 1.00 0.00 58 GLY C O 1
ATOM 3223 N N . GLU C 2 23 ? 78.649 40.197 28.748 1.00 0.00 59 GLU C N 1
ATOM 3224 C CA . GLU C 2 23 ? 79.838 40.360 27.896 1.00 0.00 59 GLU C CA 1
ATOM 3225 C C . GLU C 2 23 ? 81.012 39.469 28.323 1.00 0.00 59 GLU C C 1
ATOM 3226 O O . GLU C 2 23 ? 81.162 39.141 29.502 1.00 0.00 59 GLU C O 1
ATOM 3238 N N . GLN C 2 24 ? 81.861 39.103 27.355 1.00 0.00 60 GLN C N 1
ATOM 3239 C CA . GLN C 2 24 ? 83.019 38.225 27.554 1.00 0.00 60 GLN C CA 1
ATOM 3240 C C . GLN C 2 24 ? 83.935 38.743 28.672 1.00 0.00 60 GLN C C 1
ATOM 3241 O O . GLN C 2 24 ? 84.213 39.944 28.756 1.00 0.00 60 GLN C O 1
ATOM 3255 N N . GLY C 2 25 ? 84.414 37.839 29.530 1.00 0.00 61 GLY C N 1
ATOM 3256 C CA . GLY C 2 25 ? 85.291 38.192 30.640 1.00 0.00 61 GLY C CA 1
ATOM 3257 C C . GLY C 2 25 ? 86.583 38.879 30.174 1.00 0.00 61 GLY C C 1
ATOM 3258 O O . GLY C 2 25 ? 87.090 38.566 29.086 1.00 0.00 61 GLY C O 1
ATOM 3262 N N . PRO C 2 26 ? 87.149 39.805 30.970 1.00 0.00 62 PRO C N 1
ATOM 3263 C CA . PRO C 2 26 ? 88.417 40.437 30.636 1.00 0.00 62 PRO C CA 1
ATOM 3264 C C . PRO C 2 26 ? 89.537 39.405 30.430 1.00 0.00 62 PRO C C 1
ATOM 3265 O O . PRO C 2 26 ? 89.633 38.458 31.216 1.00 0.00 62 PRO C O 1
ATOM 3291 N N . GLY C 2 28 ? 93.179 37.625 30.744 1.00 0.00 64 GLY C N 1
ATOM 3292 C CA . GLY C 2 28 ? 94.047 37.472 31.909 1.00 0.00 64 GLY C CA 1
ATOM 3293 C C . GLY C 2 28 ? 95.306 38.354 31.861 1.00 0.00 64 GLY C C 1
ATOM 3294 O O . GLY C 2 28 ? 95.738 38.758 30.774 1.00 0.00 64 GLY C O 1
ATOM 3298 N N . PRO C 2 29 ? 95.937 38.633 33.014 1.00 0.00 65 PRO C N 1
ATOM 3299 C CA . PRO C 2 29 ? 97.224 39.324 33.064 1.00 0.00 65 PRO C CA 1
ATOM 3300 C C . PRO C 2 29 ? 98.335 38.546 32.332 1.00 0.00 65 PRO C C 1
ATOM 3301 O O . PRO C 2 29 ? 98.315 37.308 32.349 1.00 0.00 65 PRO C O 1
ATOM 3327 N N . GLY C 2 31 ? 101.721 36.507 31.846 1.00 0.00 67 GLY C N 1
ATOM 3328 C CA . GLY C 2 31 ? 102.298 35.486 32.725 1.00 0.00 67 GLY C CA 1
ATOM 3329 C C . GLY C 2 31 ? 103.565 35.932 33.482 1.00 0.00 67 GLY C C 1
ATOM 3330 O O . GLY C 2 31 ? 104.106 37.010 33.209 1.00 0.00 67 GLY C O 1
ATOM 3334 N N . PRO C 2 32 ? 104.068 35.128 34.438 1.00 0.00 68 PRO C N 1
ATOM 3335 C CA . PRO C 2 32 ? 105.282 35.447 35.201 1.00 0.00 68 PRO C CA 1
ATOM 3336 C C . PRO C 2 32 ? 106.549 35.545 34.328 1.00 0.00 68 PRO C C 1
ATOM 3337 O O . PRO C 2 32 ? 106.609 34.883 33.290 1.00 0.00 68 PRO C O 1
ATOM 3363 N N . GLY C 2 34 ? 110.308 35.055 32.575 1.00 0.00 70 GLY C N 1
ATOM 3364 C CA . GLY C 2 34 ? 111.121 33.872 32.270 1.00 0.00 70 GLY C CA 1
ATOM 3365 C C . GLY C 2 34 ? 112.207 33.572 33.323 1.00 0.00 70 GLY C C 1
ATOM 3366 O O . GLY C 2 34 ? 112.641 34.477 34.046 1.00 0.00 70 GLY C O 1
ATOM 3370 N N . PRO C 2 35 ? 112.660 32.310 33.444 1.00 0.00 71 PRO C N 1
ATOM 3371 C CA . PRO C 2 35 ? 113.659 31.909 34.431 1.00 0.00 71 PRO C CA 1
ATOM 3372 C C . PRO C 2 35 ? 115.095 32.303 34.012 1.00 0.00 71 PRO C C 1
ATOM 3373 O O . PRO C 2 35 ? 115.376 32.439 32.817 1.00 0.00 71 PRO C O 1
ATOM 3400 N N . GLY D 2 1 ? 18.042 38.135 26.692 1.00 0.00 73 GLY D N 1
ATOM 3401 C CA . GLY D 2 1 ? 18.825 39.366 26.898 1.00 0.00 73 GLY D CA 1
ATOM 3402 C C . GLY D 2 1 ? 20.099 39.382 26.063 1.00 0.00 73 GLY D C 1
ATOM 3403 O O . GLY D 2 1 ? 20.591 38.309 25.723 1.00 0.00 73 GLY D O 1
ATOM 3409 N N . PRO D 2 2 ? 20.675 40.564 25.766 1.00 0.00 74 PRO D N 1
ATOM 3410 C CA . PRO D 2 2 ? 21.926 40.703 25.005 1.00 0.00 74 PRO D CA 1
ATOM 3411 C C . PRO D 2 2 ? 23.151 39.990 25.635 1.00 0.00 74 PRO D C 1
ATOM 3412 O O . PRO D 2 2 ? 23.273 40.032 26.864 1.00 0.00 74 PRO D O 1
ATOM 3438 N N . GLY D 2 4 ? 26.108 40.168 26.987 1.00 0.00 76 GLY D N 1
ATOM 3439 C CA . GLY D 2 4 ? 27.030 40.666 28.023 1.00 0.00 76 GLY D CA 1
ATOM 3440 C C . GLY D 2 4 ? 28.322 41.407 27.591 1.00 0.00 76 GLY D C 1
ATOM 3441 O O . GLY D 2 4 ? 28.657 41.467 26.404 1.00 0.00 76 GLY D O 1
ATOM 3445 N N . PRO D 2 5 ? 29.075 41.982 28.555 1.00 0.00 77 PRO D N 1
ATOM 3446 C CA . PRO D 2 5 ? 30.400 42.582 28.344 1.00 0.00 77 PRO D CA 1
ATOM 3447 C C . PRO D 2 5 ? 31.519 41.539 28.101 1.00 0.00 77 PRO D C 1
ATOM 3448 O O . PRO D 2 5 ? 31.628 40.603 28.901 1.00 0.00 77 PRO D O 1
ATOM 3474 N N . GLY D 2 7 ? 34.410 40.548 28.988 1.00 0.00 79 GLY D N 1
ATOM 3475 C CA . GLY D 2 7 ? 35.255 39.989 30.052 1.00 0.00 79 GLY D CA 1
ATOM 3476 C C . GLY D 2 7 ? 36.460 40.853 30.471 1.00 0.00 79 GLY D C 1
ATOM 3477 O O . GLY D 2 7 ? 37.003 41.593 29.645 1.00 0.00 79 GLY D O 1
ATOM 3481 N N . PRO D 2 8 ? 36.907 40.779 31.743 1.00 0.00 80 PRO D N 1
ATOM 3482 C CA . PRO D 2 8 ? 38.096 41.493 32.208 1.00 0.00 80 PRO D CA 1
ATOM 3483 C C . PRO D 2 8 ? 39.381 41.067 31.474 1.00 0.00 80 PRO D C 1
ATOM 3484 O O . PRO D 2 8 ? 39.561 39.873 31.208 1.00 0.00 80 PRO D O 1
ATOM 3510 N N . GLY D 2 10 ? 43.049 39.665 30.927 1.00 0.00 82 GLY D N 1
ATOM 3511 C CA . GLY D 2 10 ? 43.805 38.619 31.610 1.00 0.00 82 GLY D CA 1
ATOM 3512 C C . GLY D 2 10 ? 45.052 39.143 32.343 1.00 0.00 82 GLY D C 1
ATOM 3513 O O . GLY D 2 10 ? 45.557 40.221 32.002 1.00 0.00 82 GLY D O 1
ATOM 3517 N N . PRO D 2 11 ? 45.585 38.410 33.340 1.00 0.00 83 PRO D N 1
ATOM 3518 C CA . PRO D 2 11 ? 46.756 38.854 34.102 1.00 0.00 83 PRO D CA 1
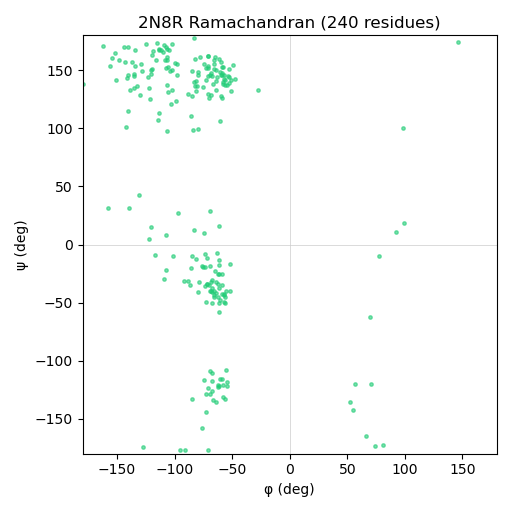ATOM 3519 C C . PRO D 2 11 ? 48.034 38.962 33.228 1.00 0.00 83 PRO D C 1
ATOM 3520 O O . PRO D 2 11 ? 48.391 37.972 32.582 1.00 0.00 83 PRO D O 1
ATOM 3546 N N . GLY D 2 13 ? 51.814 38.652 32.017 1.00 0.00 85 GLY D N 1
ATOM 3547 C CA . GLY D 2 13 ? 52.696 37.525 32.384 1.00 0.00 85 GLY D CA 1
ATOM 3548 C C . GLY D 2 13 ? 53.973 37.869 33.184 1.00 0.00 85 GLY D C 1
ATOM 3549 O O . GLY D 2 13 ? 54.359 39.038 33.272 1.00 0.00 85 GLY D O 1
ATOM 3553 N N . PRO D 2 14 ? 54.663 36.865 33.768 1.00 0.00 86 PRO D N 1
ATOM 3554 C CA . PRO D 2 14 ? 55.888 37.060 34.551 1.00 0.00 86 PRO D CA 1
ATOM 3555 C C . PRO D 2 14 ? 57.126 37.245 33.643 1.00 0.00 86 PRO D C 1
ATOM 3556 O O . PRO D 2 14 ? 57.152 36.656 32.565 1.00 0.00 86 PRO D O 1
ATOM 3567 N N . PRO D 2 15 ? 58.171 38.010 34.014 1.00 0.00 87 PRO D N 1
ATOM 3568 C CA . PRO D 2 15 ? 59.237 38.386 33.067 1.00 0.00 87 PRO D CA 1
ATOM 3569 C C . PRO D 2 15 ? 60.240 37.307 32.571 1.00 0.00 87 PRO D C 1
ATOM 3570 O O . PRO D 2 15 ? 60.240 36.103 32.906 1.00 0.00 87 PRO D O 1
ATOM 3581 N N . GLY D 2 16 ? 61.186 37.802 31.769 1.00 0.00 88 GLY D N 1
ATOM 3582 C CA . GLY D 2 16 ? 62.355 37.118 31.214 1.00 0.00 88 GLY D CA 1
ATOM 3583 C C . GLY D 2 16 ? 63.291 36.510 32.249 1.00 0.00 88 GLY D C 1
ATOM 3584 O O . GLY D 2 16 ? 62.862 35.775 33.140 1.00 0.00 88 GLY D O 1
ATOM 3588 N N . VAL D 2 17 ? 64.572 36.777 32.097 1.00 0.00 89 VAL D N 1
ATOM 3589 C CA . VAL D 2 17 ? 65.687 36.564 33.032 1.00 0.00 89 VAL D CA 1
ATOM 3590 C C . VAL D 2 17 ? 66.897 37.089 32.269 1.00 0.00 89 VAL D C 1
ATOM 3591 O O . VAL D 2 17 ? 66.915 36.906 31.056 1.00 0.00 89 VAL D O 1
ATOM 3604 N N . VAL D 2 18 ? 67.837 37.831 32.864 1.00 0.00 90 VAL D N 1
ATOM 3605 C CA . VAL D 2 18 ? 68.965 38.339 32.058 1.00 0.00 90 VAL D CA 1
ATOM 3606 C C . VAL D 2 18 ? 69.699 37.183 31.403 1.00 0.00 90 VAL D C 1
ATOM 3607 O O . VAL D 2 18 ? 69.809 36.115 32.006 1.00 0.00 90 VAL D O 1
ATOM 3620 N N . GLY D 2 19 ? 70.202 37.413 30.197 1.00 0.00 91 GLY D N 1
ATOM 3621 C CA . GLY D 2 19 ? 70.935 36.393 29.478 1.00 0.00 91 GLY D CA 1
ATOM 3622 C C . GLY D 2 19 ? 72.212 36.011 30.211 1.00 0.00 91 GLY D C 1
ATOM 3623 O O . GLY D 2 19 ? 72.912 36.864 30.763 1.00 0.00 91 GLY D O 1
ATOM 3627 N N . GLU D 2 20 ? 72.487 34.716 30.172 1.00 0.00 92 GLU D N 1
ATOM 3628 C CA . GLU D 2 20 ? 73.588 33.987 30.781 1.00 0.00 92 GLU D CA 1
ATOM 3629 C C . GLU D 2 20 ? 74.860 34.820 30.995 1.00 0.00 92 GLU D C 1
ATOM 3630 O O . GLU D 2 20 ? 75.336 35.531 30.103 1.00 0.00 92 GLU D O 1
ATOM 3642 N N . GLN D 2 21 ? 75.422 34.707 32.203 1.00 0.00 93 GLN D N 1
ATOM 3643 C CA . GLN D 2 21 ? 76.609 35.448 32.622 1.00 0.00 93 GLN D CA 1
ATOM 3644 C C . GLN D 2 21 ? 77.744 35.267 31.607 1.00 0.00 93 GLN D C 1
ATOM 3645 O O . GLN D 2 21 ? 77.888 34.202 30.994 1.00 0.00 93 GLN D O 1
ATOM 3659 N N . GLY D 2 22 ? 78.518 36.335 31.424 1.00 0.00 94 GLY D N 1
ATOM 3660 C CA . GLY D 2 22 ? 79.540 36.435 30.398 1.00 0.00 94 GLY D CA 1
ATOM 3661 C C . GLY D 2 22 ? 80.547 35.291 30.365 1.00 0.00 94 GLY D C 1
ATOM 3662 O O . GLY D 2 22 ? 80.856 34.670 31.382 1.00 0.00 94 GLY D O 1
ATOM 3666 N N . GLU D 2 23 ? 81.061 35.051 29.162 1.00 0.00 95 GLU D N 1
ATOM 3667 C CA . GLU D 2 23 ? 82.077 34.049 28.858 1.00 0.00 95 GLU D CA 1
ATOM 3668 C C . GLU D 2 23 ? 83.263 34.124 29.810 1.00 0.00 95 GLU D C 1
ATOM 3669 O O . GLU D 2 23 ? 83.647 35.191 30.295 1.00 0.00 95 GLU D O 1
ATOM 3681 N N . GLN D 2 24 ? 83.926 32.989 29.957 1.00 0.00 96 GLN D N 1
ATOM 3682 C CA . GLN D 2 24 ? 85.235 32.934 30.561 1.00 0.00 96 GLN D CA 1
ATOM 3683 C C . GLN D 2 24 ? 86.189 33.951 29.898 1.00 0.00 96 GLN D C 1
ATOM 3684 O O . GLN D 2 24 ? 86.322 33.986 28.670 1.00 0.00 96 GLN D O 1
ATOM 3698 N N . GLY D 2 25 ? 86.910 34.736 30.706 1.00 0.00 97 GLY D N 1
ATOM 3699 C CA . GLY D 2 25 ? 87.994 35.571 30.197 1.00 0.00 97 GLY D CA 1
ATOM 3700 C C . GLY D 2 25 ? 89.135 34.726 29.604 1.00 0.00 97 GLY D C 1
ATOM 3701 O O . GLY D 2 25 ? 89.558 33.761 30.264 1.00 0.00 97 GLY D O 1
ATOM 3705 N N . PRO D 2 26 ? 89.650 35.052 28.400 1.00 0.00 98 PRO D N 1
ATOM 3706 C CA . PRO D 2 26 ? 90.782 34.353 27.791 1.00 0.00 98 PRO D CA 1
ATOM 3707 C C . PRO D 2 26 ? 92.008 34.317 28.721 1.00 0.00 98 PRO D C 1
ATOM 3708 O O . PRO D 2 26 ? 92.310 35.342 29.337 1.00 0.00 98 PRO D O 1
ATOM 3734 N N . GLY D 2 28 ? 95.686 34.860 29.998 1.00 0.00 100 GLY D N 1
ATOM 3735 C CA . GLY D 2 28 ? 96.627 35.918 29.629 1.00 0.00 100 GLY D CA 1
ATOM 3736 C C . GLY D 2 28 ? 97.755 35.435 28.705 1.00 0.00 100 GLY D C 1
ATOM 3737 O O . GLY D 2 28 ? 98.005 34.227 28.606 1.00 0.00 100 GLY D O 1
ATOM 3741 N N . PRO D 2 29 ? 98.441 36.341 27.993 1.00 0.00 101 PRO D N 1
ATOM 3742 C CA . PRO D 2 29 ? 99.567 35.967 27.144 1.00 0.00 101 PRO D CA 1
ATOM 3743 C C . PRO D 2 29 ? 100.753 35.476 28.002 1.00 0.00 101 PRO D C 1
ATOM 3744 O O . PRO D 2 29 ? 100.875 35.886 29.163 1.00 0.00 101 PRO D O 1
ATOM 3770 N N . GLY D 2 31 ? 104.455 35.178 29.762 1.00 0.00 103 GLY D N 1
ATOM 3771 C CA . GLY D 2 31 ? 105.217 36.255 30.407 1.00 0.00 103 GLY D CA 1
ATOM 3772 C C . GLY D 2 31 ? 106.372 36.857 29.583 1.00 0.00 103 GLY D C 1
ATOM 3773 O O . GLY D 2 31 ? 106.711 36.344 28.509 1.00 0.00 103 GLY D O 1
ATOM 3777 N N . PRO D 2 32 ? 106.997 37.942 30.082 1.00 0.00 104 PRO D N 1
ATOM 3778 C CA . PRO D 2 32 ? 108.161 38.561 29.449 1.00 0.00 104 PRO D CA 1
ATOM 3779 C C . PRO D 2 32 ? 109.434 37.692 29.574 1.00 0.00 104 PRO D C 1
ATOM 3780 O O . PRO D 2 32 ? 109.564 36.938 30.545 1.00 0.00 104 PRO D O 1
ATOM 3806 N N . GLY D 2 34 ? 113.175 36.027 30.259 1.00 0.00 106 GLY D N 1
ATOM 3807 C CA . GLY D 2 34 ? 114.080 35.933 31.416 1.00 0.00 106 GLY D CA 1
ATOM 3808 C C . GLY D 2 34 ? 115.388 36.743 31.299 1.00 0.00 106 GLY D C 1
ATOM 3809 O O . GLY D 2 34 ? 115.720 37.220 30.208 1.00 0.00 106 GLY D O 1
ATOM 3813 N N . PRO D 2 35 ? 116.135 36.921 32.406 1.00 0.00 107 PRO D N 1
ATOM 3814 C CA . PRO D 2 35 ? 117.236 37.885 32.492 1.00 0.00 107 PRO D CA 1
ATOM 3815 C C . PRO D 2 35 ? 118.535 37.393 31.808 1.00 0.00 107 PRO D C 1
ATOM 3816 O O . PRO D 2 35 ? 119.069 36.354 32.216 1.00 0.00 107 PRO D O 1
#

Solvent-accessible surface area: 13605 Å² total

Nearest PDB structures (foldseek):
  5czm-assembly1_A  TM=9.909E-01  e=7.609E-32  Homo sapiens
  3uvc-assembly2_B  TM=9.936E-01  e=1.120E-31  Homo sapiens
  4i03-assembly1_A  TM=9.967E-01  e=3.135E-31  Homo sapiens
  5i0l-assembly2_B  TM=9.891E-01  e=1.470E-30  Homo sapiens
  5i4o-assembly3_C  TM=9.901E-01  e=4.116E-30  Homo sapiens

InterPro domains:
  IPR000585 Hemopexin-like domain [cd00094] (279-470)
  IPR001818 Peptidase M10, metallopeptidase [PF00413] (109-263)
  IPR002477 Peptidoglycan binding-like [PF01471] (28-87)
  IPR006026 Peptidase, metallopeptidase [SM00235] (105-264)
  IPR018486 Hemopexin, conserved site [PS00024] (321-336)
  IPR018487 Hemopexin-like repeats [PF00045] (288-330)
  IPR018487 Hemopexin-like repeats [PF00045] (332-375)
  IPR018487 Hemopexin-like repeats [PF00045] (380-426)
  IPR018487 Hemopexin-like repeats [PF00045] (429-470)
  IPR018487 Hemopexin-like repeats [PS51642] (279-328)
  IPR018487 Hemopexin-like repeats [PS51642] (329-375)
  IPR018487 Hemopexin-like repeats [PS51642] (377-425)
  IPR018487 Hemopexin-like repeats [PS51642] (426-470)
  IPR018487 Hemopexin-like repeats [SM00120] (288-330)
  IPR018487 Hemopexin-like repeats [SM00120] (332-375)
  IPR018487 Hemopexin-like repeats [SM00120] (380-427)
  IPR018487 Hemopexin-like repeats [SM00120] (429-470)
  IPR021158 Peptidase M10A, cysteine switch, zinc binding site [PS00546] (90-97)
  IPR021190 Peptidase M10A [PIRSF001191] (6-470)
  IPR021190 Peptidase M10A [PR00138] (87-100)

Foldseek 3Di:
DWFFVVWDADPDQEFEEEEPDDAPLDDPVLLVVLLVVLVVLLVVQFSHDYYYDYDDDGQEYEEEDAADDPDPDGHDAPDDDQWAAAAGDPDSQLYIYGYRNFREDCDQPTHDSSLVSNQRNLRSRGTDADCDPQASRHPDDDDDGPVPDHGDPSNSVNSVVRGD/DADDDDDDDDDDDDDDDDDDDDDDDDPD/DADDDDDDDDDDDDDDDDDDDDDDDDPD/DDDDDDDDDDDDDPPDDDDDDDDDDDPD

Organism: Homo sapiens (NCBI:txid9606)

Radius of gyration: 21.26 Å; Cα contacts (8 Å, |Δi|>4): 685; chains: 4; bounding box: 105×33×36 Å

GO terms:
  GO:1904905 negative regulation of endothelial cell-matrix adhesion (P, IDA)
  GO:0060309 elastin catabolic process (P, IDA)
  GO:1904645 response to amyloid-beta (P, TAS)
  GO:0008270 zinc ion binding (F, TAS)
  GO:0006508 proteolysis (P, TAS)
  GO:0005576 extracellular region (C, TAS)
  GO:0004222 metalloendopeptidase activity (F, TAS)
  GO:0004252 serine-type endopeptidase activity (F, TAS)
  GO:0022617 extracellular matrix disassembly (P, TAS)
  GO:0030574 collagen catabolic process (P, TAS)
  GO:0035313 wound healing, spreading of epidermal cells (P, IDA)
  GO:0060054 positive regulation of epithelial cell proliferation involved in wound healing (P, IDA)
  GO:0005737 cytoplasm (C, IDA)
  GO:0004222 metalloendopeptidase activity (F, IDA)
  GO:0006508 proteolysis (P, IDA)
  GO:0005509 calcium ion binding (F, IMP)
  GO:0005576 extracellular region (C, IMP)
  GO:0005634 nucleus (C, IMP)
  GO:0001046 core promoter sequence-specific DNA binding (F, IMP)
  GO:0008270 zinc ion binding (F, IMP)

Sequence (248 aa):
FREMPGGPVWRKHYITYRINNYTPDMNREDVDYAIRKAFQVWSNVTPLKFSKINTGMADILVVFARGAHGDFHAFDGKGGILAHAFGPGSGIGGDAHFDEDEFWTTHSGGTNLFLTAVHEIGHSLGLGHSSDPKAVMFPTYKYVDINTFRLSADDIRGIQSLYGGPGPGPGPGPPGVVGEQGEQGPGPGPGPGPGPGPGPGPPGVVGEQGEQGPGPGPGPGPGPGPGPGPPGVVGEQGEQGPGPGPGP